Protein AF-A0A7J7K9X7-F1 (afdb_monomer)

Foldseek 3Di:
DVVVVVVCVVCVVVVNNCVCPVPVVVVVVVQVVCLVVFFFFAPVLLVVLLVVLVVLLVVLQVVLCVVDPDRFDLVDPQRVCCCQCVVVVFDADDDPDDDDPDHPHDLDLVRLVVRCVVDQNSVSSVLSVVSVCCCVQPSVLVVVQWDQDPVLRGIGGRWHWDQPDPVSDIFTVSPTPVPQDAKDQSCGPPPPVRRRDIRHPVVRTADGPPDHDDDDDDQVVVLCVVCVVVVPPPSNVVVVVDDNVVVVVVDDD

Sequence (253 aa):
MAMRLTLLSRLRESRLLDALTSLEMPHLACLSQMEVYGFGFDVAEFNRQTKLILDALNLIEKKCNSFTKRVFDLSSPKDIGEVLFVELHLPYERKKIVRRKGAPWSTCQAQLEKIKSLHPLPGLILLWRKLHSALKCLVQPLDKSKVWSEERSMYRIYSTCSIQTATGRITMHEPNLQTIRKDIALKVDGLSELSDSVVSLRNVFTASQGYTLLSADYSQLELRIISHLASDSVLIPLLNAGGDVFKDIASPG

pLDDT: mean 85.98, std 10.79, range [47.75, 96.75]

Structure (mmCIF, N/CA/C/O backbone):
data_AF-A0A7J7K9X7-F1
#
_entry.id   AF-A0A7J7K9X7-F1
#
loop_
_atom_site.group_PDB
_atom_site.id
_atom_site.type_symbol
_atom_site.label_atom_id
_atom_site.label_alt_id
_atom_site.label_comp_id
_atom_site.label_asym_id
_atom_site.label_entity_id
_atom_site.label_seq_id
_atom_site.pdbx_PDB_ins_code
_atom_site.Cartn_x
_atom_site.Cartn_y
_atom_site.Cartn_z
_atom_site.occupancy
_atom_site.B_iso_or_equiv
_atom_site.auth_seq_id
_atom_site.auth_comp_id
_atom_site.auth_asym_id
_atom_site.auth_atom_id
_atom_site.pdbx_PDB_model_num
ATOM 1 N N . MET A 1 1 ? 34.895 6.444 -19.112 1.00 62.75 1 MET A N 1
ATOM 2 C CA . MET A 1 1 ? 34.991 5.422 -20.184 1.00 62.75 1 MET A CA 1
ATOM 3 C C . MET A 1 1 ? 35.722 4.154 -19.721 1.00 62.75 1 MET A C 1
ATOM 5 O O . MET A 1 1 ? 35.157 3.081 -19.879 1.00 62.75 1 MET A O 1
ATOM 9 N N . ALA A 1 2 ? 36.887 4.257 -19.060 1.00 81.88 2 ALA A N 1
ATOM 10 C CA . ALA A 1 2 ? 37.641 3.104 -18.533 1.00 81.88 2 ALA A CA 1
ATOM 11 C C . ALA A 1 2 ? 36.855 2.223 -17.535 1.00 81.88 2 ALA A C 1
ATOM 13 O O . ALA A 1 2 ? 36.759 1.018 -17.730 1.00 81.88 2 ALA A O 1
ATOM 14 N N . MET A 1 3 ? 36.193 2.824 -16.538 1.00 87.25 3 MET A N 1
ATOM 15 C CA . MET A 1 3 ? 35.414 2.086 -15.525 1.00 87.25 3 MET A CA 1
ATOM 16 C C . MET A 1 3 ? 34.305 1.207 -16.128 1.00 87.25 3 MET A C 1
ATOM 18 O O . MET A 1 3 ? 34.092 0.082 -15.688 1.00 87.25 3 MET A O 1
ATOM 22 N N . ARG A 1 4 ? 33.622 1.689 -17.175 1.00 88.25 4 ARG A N 1
ATOM 23 C CA . ARG A 1 4 ? 32.573 0.925 -17.867 1.00 88.25 4 ARG A CA 1
ATOM 24 C C . ARG A 1 4 ? 33.142 -0.329 -18.527 1.00 88.25 4 ARG A C 1
ATOM 26 O O . ARG A 1 4 ? 32.539 -1.389 -18.425 1.00 88.25 4 ARG A O 1
ATOM 33 N N . LEU A 1 5 ? 34.294 -0.213 -19.187 1.00 88.50 5 LEU A N 1
ATOM 34 C CA . LEU A 1 5 ? 34.943 -1.347 -19.846 1.00 88.50 5 LEU A CA 1
ATOM 35 C C . LEU A 1 5 ? 35.387 -2.402 -18.823 1.00 88.50 5 LEU A C 1
ATOM 37 O O . LEU A 1 5 ? 35.153 -3.587 -19.045 1.00 88.50 5 LEU A O 1
ATOM 41 N N . THR A 1 6 ? 35.920 -1.975 -17.675 1.00 91.12 6 THR A N 1
ATOM 42 C CA . THR A 1 6 ? 36.278 -2.868 -16.559 1.00 91.12 6 THR A CA 1
ATOM 43 C C . THR A 1 6 ? 35.063 -3.575 -15.949 1.00 91.12 6 THR A C 1
ATOM 45 O O . THR A 1 6 ? 35.140 -4.743 -15.581 1.00 91.12 6 THR A O 1
ATOM 48 N N . LEU A 1 7 ? 33.917 -2.898 -15.834 1.00 91.44 7 LEU A N 1
ATOM 49 C CA . LEU A 1 7 ? 32.690 -3.535 -15.343 1.00 91.44 7 LEU A CA 1
ATOM 50 C C . LEU A 1 7 ? 32.138 -4.547 -16.352 1.00 91.44 7 LEU A C 1
ATOM 52 O O . LEU A 1 7 ? 31.746 -5.645 -15.966 1.00 91.44 7 LEU A O 1
ATOM 56 N N . LEU A 1 8 ? 32.162 -4.217 -17.645 1.00 90.69 8 LEU A N 1
ATOM 57 C CA . LEU A 1 8 ? 31.722 -5.131 -18.699 1.00 90.69 8 LEU A CA 1
ATOM 58 C C . LEU A 1 8 ? 32.595 -6.388 -18.781 1.00 90.69 8 LEU A C 1
ATOM 60 O O . LEU A 1 8 ? 32.060 -7.467 -19.024 1.00 90.69 8 LEU A O 1
ATOM 64 N N . SER A 1 9 ? 33.910 -6.283 -18.556 1.00 90.38 9 SER A N 1
ATOM 65 C CA . SER A 1 9 ? 34.781 -7.465 -18.520 1.00 90.38 9 SER A CA 1
ATOM 66 C C . SER A 1 9 ? 34.430 -8.384 -17.346 1.00 90.38 9 SER A C 1
ATOM 68 O O . SER A 1 9 ? 34.213 -9.573 -17.557 1.00 90.38 9 SER A O 1
ATOM 70 N N . ARG A 1 10 ? 34.235 -7.831 -16.141 1.00 93.12 10 ARG A N 1
ATOM 71 C CA . ARG A 1 10 ? 33.803 -8.603 -14.958 1.00 93.12 10 ARG A CA 1
ATOM 72 C C . ARG A 1 10 ? 32.434 -9.264 -15.142 1.00 93.12 10 ARG A C 1
ATOM 74 O O . ARG A 1 10 ? 32.210 -10.386 -14.692 1.00 93.12 10 ARG A O 1
ATOM 81 N N . LEU A 1 11 ? 31.507 -8.592 -15.824 1.00 92.06 11 LEU A N 1
ATOM 82 C CA . LEU A 1 11 ? 30.187 -9.149 -16.138 1.00 92.06 11 LEU A CA 1
ATOM 83 C C . LEU A 1 11 ? 30.257 -10.294 -17.155 1.00 92.06 11 LEU A C 1
ATOM 85 O O . LEU A 1 11 ? 29.484 -11.246 -17.059 1.00 92.06 11 LEU A O 1
ATOM 89 N N . ARG A 1 12 ? 31.198 -10.237 -18.106 1.00 92.00 12 ARG A N 1
ATOM 90 C CA . ARG A 1 12 ? 31.480 -11.364 -19.010 1.00 92.00 12 ARG A CA 1
ATOM 91 C C . ARG A 1 12 ? 32.063 -12.551 -18.255 1.00 92.00 12 ARG A C 1
ATOM 93 O O . ARG A 1 12 ? 31.582 -13.663 -18.437 1.00 92.00 12 ARG A O 1
ATOM 100 N N . GLU A 1 13 ? 33.041 -12.313 -17.383 1.00 93.31 13 GLU A N 1
ATOM 101 C CA . GLU A 1 13 ? 33.666 -13.355 -16.552 1.00 93.31 13 GLU A CA 1
ATOM 102 C C . GLU A 1 13 ? 32.638 -14.088 -15.674 1.00 93.31 13 GLU A C 1
ATOM 104 O O . GLU A 1 13 ? 32.701 -15.304 -15.522 1.00 93.31 13 GLU A O 1
ATOM 109 N N . SER A 1 14 ? 31.642 -13.365 -15.160 1.00 92.38 14 SER A N 1
ATOM 110 C CA . SER A 1 14 ? 30.555 -13.908 -14.330 1.00 92.38 14 SER A CA 1
ATOM 111 C C . SER A 1 14 ? 29.346 -14.440 -15.113 1.00 92.38 14 SER A C 1
ATOM 113 O O . SER A 1 14 ? 28.383 -14.884 -14.494 1.00 92.38 14 SER A O 1
ATOM 115 N N . ARG A 1 15 ? 29.373 -14.428 -16.456 1.00 92.62 15 ARG A N 1
ATOM 116 C CA . ARG A 1 15 ? 28.247 -14.821 -17.337 1.00 92.62 15 ARG A CA 1
ATOM 117 C C . ARG A 1 15 ? 26.947 -14.039 -17.090 1.00 92.62 15 ARG A C 1
ATOM 119 O O . ARG A 1 15 ? 25.861 -14.519 -17.394 1.00 92.62 15 ARG A O 1
ATOM 126 N N . LEU A 1 16 ? 27.056 -12.820 -16.566 1.00 92.88 16 LEU A N 1
ATOM 127 C CA . LEU A 1 16 ? 25.921 -11.934 -16.287 1.00 92.88 16 LEU A CA 1
ATOM 128 C C . LEU A 1 16 ? 25.690 -10.898 -17.389 1.00 92.88 16 LEU A C 1
ATOM 130 O O . LEU A 1 16 ? 24.714 -10.152 -17.332 1.00 92.88 16 LEU A O 1
ATOM 134 N N . LEU A 1 17 ? 26.576 -10.833 -18.389 1.00 92.62 17 LEU A N 1
ATOM 135 C CA . LEU A 1 17 ? 26.449 -9.855 -19.466 1.00 92.62 17 LEU A CA 1
ATOM 136 C C . LEU A 1 17 ? 25.122 -10.009 -20.220 1.00 92.62 17 LEU A C 1
ATOM 138 O O . LEU A 1 17 ? 24.479 -8.998 -20.483 1.00 92.62 17 LEU A O 1
ATOM 142 N N . ASP A 1 18 ? 24.706 -11.240 -20.514 1.00 92.94 18 ASP A N 1
ATOM 143 C CA . ASP A 1 18 ? 23.470 -11.498 -21.259 1.00 92.94 18 ASP A CA 1
ATOM 144 C C . ASP A 1 18 ? 22.232 -11.111 -20.447 1.00 92.94 18 ASP A C 1
ATOM 146 O O . ASP A 1 18 ? 21.325 -10.476 -20.976 1.00 92.94 18 ASP A O 1
ATOM 150 N N . ALA A 1 19 ? 22.207 -11.410 -19.144 1.00 90.62 19 ALA A N 1
ATOM 151 C CA . ALA A 1 19 ? 21.128 -10.977 -18.256 1.00 90.62 19 ALA A CA 1
ATOM 152 C C . ALA A 1 19 ? 21.052 -9.442 -18.171 1.00 90.62 19 ALA A C 1
ATOM 154 O O . ALA A 1 19 ? 19.970 -8.865 -18.260 1.00 90.62 19 ALA A O 1
ATOM 155 N N . LEU A 1 20 ? 22.199 -8.757 -18.085 1.00 90.94 20 LEU A N 1
ATOM 156 C CA . LEU A 1 20 ? 22.227 -7.295 -18.090 1.00 90.94 20 LEU A CA 1
ATOM 157 C C . LEU A 1 20 ? 21.652 -6.727 -19.397 1.00 90.94 20 LEU A C 1
ATOM 159 O O . LEU A 1 20 ? 20.819 -5.826 -19.366 1.00 90.94 20 LEU A O 1
ATOM 163 N N . THR A 1 21 ? 22.110 -7.210 -20.552 1.00 91.69 21 THR A N 1
ATOM 164 C CA . THR A 1 21 ? 21.760 -6.613 -21.849 1.00 91.69 21 THR A CA 1
ATOM 165 C C . THR A 1 21 ? 20.365 -6.990 -22.329 1.00 91.69 21 THR A C 1
ATOM 167 O O . THR A 1 21 ? 19.699 -6.142 -22.918 1.00 91.69 21 THR A O 1
ATOM 170 N N . SER A 1 22 ? 19.923 -8.226 -22.095 1.00 93.38 22 SER A N 1
ATOM 171 C CA . SER A 1 22 ? 18.636 -8.730 -22.591 1.00 93.38 22 SER A CA 1
ATOM 172 C C . SER A 1 22 ? 17.468 -8.493 -21.636 1.00 93.38 22 SER A C 1
ATOM 174 O O . SER A 1 22 ? 16.339 -8.376 -22.106 1.00 93.38 22 SER A O 1
ATOM 176 N N . LEU A 1 23 ? 17.722 -8.389 -20.325 1.00 90.88 23 LEU A N 1
ATOM 177 C CA . LEU A 1 23 ? 16.674 -8.242 -19.312 1.00 90.88 23 LEU A CA 1
ATOM 178 C C . LEU A 1 23 ? 16.736 -6.877 -18.616 1.00 90.88 23 LEU A C 1
ATOM 180 O O . LEU A 1 23 ? 15.798 -6.092 -18.732 1.00 90.88 23 LEU A O 1
ATOM 184 N N . GLU A 1 24 ? 17.842 -6.562 -17.936 1.00 91.12 24 GLU A N 1
ATOM 185 C CA . GLU A 1 24 ? 17.923 -5.373 -17.068 1.00 91.12 24 GLU A CA 1
ATOM 186 C C . GLU A 1 24 ? 17.917 -4.049 -17.848 1.00 91.12 24 GLU A C 1
ATOM 188 O O . GLU A 1 24 ? 17.232 -3.100 -17.469 1.00 91.12 24 GLU A O 1
ATOM 193 N N . MET A 1 25 ? 18.649 -3.961 -18.963 1.00 92.00 25 MET A N 1
ATOM 194 C CA . MET A 1 25 ? 18.731 -2.725 -19.752 1.00 92.00 25 MET A CA 1
ATOM 195 C C . MET A 1 25 ? 17.394 -2.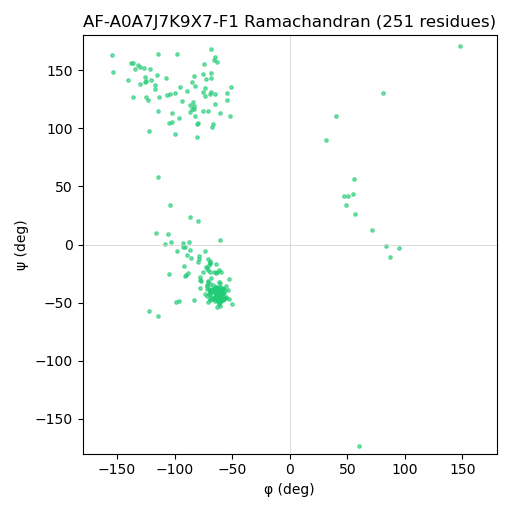345 -20.424 1.00 92.00 25 MET A C 1
ATOM 197 O O . MET A 1 25 ? 16.995 -1.183 -20.302 1.00 92.00 25 MET A O 1
ATOM 201 N N . PRO A 1 26 ? 16.661 -3.260 -21.096 1.00 93.31 26 PRO A N 1
ATOM 202 C CA . PRO A 1 26 ? 15.320 -2.960 -21.605 1.00 93.31 26 PRO A CA 1
ATOM 203 C C . PRO A 1 26 ? 14.330 -2.624 -20.487 1.00 93.31 26 PRO A C 1
ATOM 205 O O . PRO A 1 26 ? 13.510 -1.717 -20.632 1.00 93.31 26 PRO A O 1
ATOM 208 N N . HIS A 1 27 ? 14.436 -3.319 -19.353 1.00 91.44 27 HIS A N 1
ATOM 209 C CA . HIS A 1 27 ? 13.615 -3.058 -18.181 1.00 91.44 27 HIS A CA 1
ATOM 210 C C . HIS A 1 27 ? 13.823 -1.634 -17.638 1.00 91.44 27 HIS A C 1
ATOM 212 O O . HIS A 1 27 ? 12.842 -0.932 -17.398 1.00 91.44 27 HIS A O 1
ATOM 218 N N . LEU A 1 28 ? 15.069 -1.154 -17.548 1.00 92.00 28 LEU A N 1
ATOM 219 C CA . LEU A 1 28 ? 15.368 0.232 -17.166 1.00 92.00 28 LEU A CA 1
ATOM 220 C C . LEU A 1 28 ? 14.714 1.253 -18.103 1.00 92.00 28 LEU A C 1
ATOM 222 O O . LEU A 1 28 ? 14.151 2.234 -17.627 1.00 92.00 28 LEU A O 1
ATOM 226 N N . ALA A 1 29 ? 14.734 1.015 -19.418 1.00 93.25 29 ALA A N 1
ATOM 227 C CA . ALA A 1 29 ? 14.075 1.906 -20.375 1.00 93.25 29 ALA A CA 1
ATOM 228 C C . ALA A 1 29 ? 12.554 1.968 -20.148 1.00 93.25 29 ALA A C 1
ATOM 230 O O . ALA A 1 29 ? 11.962 3.045 -20.233 1.00 93.25 29 ALA A O 1
ATOM 231 N N . CYS A 1 30 ? 11.927 0.835 -19.817 1.00 93.69 30 CYS A N 1
ATOM 232 C CA . CYS A 1 30 ? 10.512 0.781 -19.452 1.00 93.69 30 CYS A CA 1
ATOM 233 C C . CYS A 1 30 ? 10.228 1.575 -18.166 1.00 93.69 30 CYS A C 1
ATOM 235 O O . CYS A 1 30 ? 9.320 2.407 -18.155 1.00 93.69 30 CYS A O 1
ATOM 237 N N . LEU A 1 31 ? 11.043 1.400 -17.119 1.00 93.50 31 LEU A N 1
ATOM 238 C CA . LEU A 1 31 ? 10.904 2.156 -15.870 1.00 93.50 31 LEU A CA 1
ATOM 239 C C . LEU A 1 31 ? 11.050 3.664 -16.094 1.00 93.50 31 LEU A C 1
ATOM 241 O O . LEU A 1 31 ? 10.214 4.427 -15.622 1.00 93.50 31 LEU A O 1
ATOM 245 N N . SER A 1 32 ? 12.040 4.102 -16.876 1.00 93.25 32 SER A N 1
ATOM 246 C CA . SER A 1 32 ? 12.209 5.524 -17.201 1.00 93.25 32 SER A CA 1
ATOM 247 C C . SER A 1 32 ? 11.002 6.100 -17.942 1.00 93.25 32 SER A C 1
ATOM 249 O O . SER A 1 32 ? 10.608 7.236 -17.690 1.00 93.25 32 SER A O 1
ATOM 251 N N . GLN A 1 33 ? 10.368 5.326 -18.829 1.00 94.19 33 GLN A N 1
ATOM 252 C CA . GLN A 1 33 ? 9.114 5.757 -19.449 1.00 94.19 33 GLN A CA 1
ATOM 253 C C . GLN A 1 33 ? 8.008 5.894 -18.399 1.00 94.19 33 GLN A C 1
ATOM 255 O O . GLN A 1 33 ? 7.329 6.916 -18.378 1.00 94.19 33 GLN A O 1
ATOM 260 N N . MET A 1 34 ? 7.846 4.919 -17.500 1.00 93.50 34 MET A N 1
ATOM 261 C CA . MET A 1 34 ? 6.849 4.994 -16.424 1.00 93.50 34 MET A CA 1
ATOM 262 C C . MET A 1 34 ? 7.034 6.240 -15.546 1.00 93.50 34 MET A C 1
ATOM 264 O O . MET A 1 34 ? 6.046 6.900 -15.223 1.00 93.50 34 MET A O 1
ATOM 268 N N . GLU A 1 35 ? 8.277 6.590 -15.208 1.00 93.69 35 GLU A N 1
ATOM 269 C CA . GLU A 1 35 ? 8.609 7.795 -14.437 1.00 93.69 35 GLU A CA 1
ATOM 270 C C . GLU A 1 35 ? 8.205 9.079 -15.165 1.00 93.69 35 GLU A C 1
ATOM 272 O O . GLU A 1 35 ? 7.632 9.969 -14.548 1.00 93.69 35 GLU A O 1
ATOM 277 N N . VAL A 1 36 ? 8.448 9.170 -16.477 1.00 92.69 36 VAL A N 1
ATOM 278 C CA . VAL A 1 36 ? 8.087 10.346 -17.290 1.00 92.69 36 VAL A CA 1
ATOM 279 C C . VAL A 1 36 ? 6.577 10.440 -17.515 1.00 92.69 36 VAL A C 1
ATOM 281 O O . VAL A 1 36 ? 6.013 11.534 -17.512 1.00 92.69 36 VAL A O 1
ATOM 284 N N . TYR A 1 37 ? 5.897 9.308 -17.713 1.00 92.50 37 TYR A N 1
ATOM 285 C CA . TYR A 1 37 ? 4.445 9.291 -17.877 1.00 92.50 37 TYR A CA 1
ATOM 286 C C . TYR A 1 37 ? 3.728 9.641 -16.572 1.00 92.50 37 TYR A C 1
ATOM 288 O O . TYR A 1 37 ? 2.705 10.328 -16.613 1.00 92.50 37 TYR A O 1
ATOM 296 N N . GLY A 1 38 ? 4.217 9.161 -15.427 1.00 93.12 38 GLY A N 1
ATOM 297 C CA . GLY A 1 38 ? 3.532 9.271 -14.140 1.00 93.12 38 GLY A CA 1
ATOM 298 C C . GLY A 1 38 ? 2.155 8.597 -14.133 1.00 93.12 38 GLY A C 1
ATOM 299 O O . GLY A 1 38 ? 1.732 7.963 -15.104 1.00 93.12 38 GLY A O 1
ATOM 300 N N . PHE A 1 39 ? 1.414 8.774 -13.044 1.00 94.12 39 PHE A N 1
ATOM 301 C CA . PHE A 1 39 ? 0.081 8.202 -12.853 1.00 94.12 39 PHE A CA 1
ATOM 302 C C . PHE A 1 39 ? -0.978 9.300 -12.726 1.00 94.12 39 PHE A C 1
ATOM 304 O O . PHE A 1 39 ? -0.749 10.290 -12.037 1.00 94.12 39 PHE A O 1
ATOM 311 N N . GLY A 1 40 ? -2.133 9.145 -13.377 1.00 95.44 40 GLY A N 1
ATOM 312 C CA . GLY A 1 40 ? -3.213 10.135 -13.307 1.00 95.44 40 GLY A CA 1
ATOM 313 C C . GLY A 1 40 ? -3.868 10.198 -11.925 1.00 95.44 40 GLY A C 1
ATOM 314 O O . GLY A 1 40 ? -4.019 9.176 -11.255 1.00 95.44 40 GLY A O 1
ATOM 315 N N . PHE A 1 41 ? -4.243 11.401 -11.493 1.00 96.12 41 PHE A N 1
ATOM 316 C CA . PHE A 1 41 ? -4.703 11.674 -10.134 1.00 96.12 41 PHE A CA 1
ATOM 317 C C . PHE A 1 41 ? -5.943 12.576 -10.119 1.00 96.12 41 PHE A C 1
ATOM 319 O O . PHE A 1 41 ? -5.938 13.664 -10.696 1.00 96.12 41 PHE A O 1
ATOM 326 N N . ASP A 1 42 ? -6.991 12.135 -9.429 1.00 96.19 42 ASP A N 1
ATOM 327 C CA . ASP A 1 42 ? -8.234 12.875 -9.218 1.00 96.19 42 ASP A CA 1
ATOM 328 C C . ASP A 1 42 ? -8.206 13.598 -7.863 1.00 96.19 42 ASP A C 1
ATOM 330 O O . ASP A 1 42 ? -8.302 12.995 -6.790 1.00 96.19 42 ASP A O 1
ATOM 334 N N . VAL A 1 43 ? -8.095 14.926 -7.921 1.00 95.44 43 VAL A N 1
ATOM 335 C CA . VAL A 1 43 ? -8.048 15.790 -6.735 1.00 95.44 43 VAL A CA 1
ATOM 336 C C . VAL A 1 43 ? -9.404 15.876 -6.030 1.00 95.44 43 VAL A C 1
ATOM 338 O O . VAL A 1 43 ? -9.446 16.003 -4.804 1.00 95.44 43 VAL A O 1
ATOM 341 N N . ALA A 1 44 ? -10.516 15.802 -6.763 1.00 95.38 44 ALA A N 1
ATOM 342 C CA . ALA A 1 44 ? -11.847 15.876 -6.171 1.00 95.38 44 ALA A CA 1
ATOM 343 C C . ALA A 1 44 ? -12.130 14.619 -5.340 1.00 95.38 44 ALA A C 1
ATOM 345 O O . ALA A 1 44 ? -12.511 14.724 -4.169 1.00 95.38 44 ALA A O 1
ATOM 346 N N . GLU A 1 45 ? -11.853 13.441 -5.904 1.00 94.62 45 GLU A N 1
ATOM 347 C CA . GLU A 1 45 ? -11.982 12.172 -5.185 1.00 94.62 45 GLU A CA 1
ATOM 348 C C . GLU A 1 45 ? -10.992 12.089 -4.016 1.00 94.62 45 GLU A C 1
ATOM 350 O O . GLU A 1 45 ? -11.366 11.691 -2.911 1.00 94.62 45 GLU A O 1
ATOM 355 N N . PHE A 1 46 ? -9.754 12.554 -4.203 1.00 95.75 46 PHE A N 1
ATOM 356 C CA . PHE A 1 46 ? -8.767 12.631 -3.127 1.00 95.75 46 PHE A CA 1
ATOM 357 C C . PHE A 1 46 ? -9.246 13.473 -1.936 1.00 95.75 46 PHE A C 1
ATOM 359 O O . PHE A 1 46 ? -9.149 13.035 -0.784 1.00 95.75 46 PHE A O 1
ATOM 366 N N . ASN A 1 47 ? -9.798 14.661 -2.191 1.00 95.56 47 ASN A N 1
ATOM 367 C CA . ASN A 1 47 ? -10.317 15.536 -1.140 1.00 95.56 47 ASN A CA 1
ATOM 368 C C . ASN A 1 47 ? -11.518 14.904 -0.426 1.00 95.56 47 ASN A C 1
ATOM 370 O O . ASN A 1 47 ? -11.617 14.980 0.802 1.00 95.56 47 ASN A O 1
ATOM 374 N N . ARG A 1 48 ? -12.402 14.228 -1.172 1.00 94.50 48 ARG A N 1
ATOM 375 C CA . ARG A 1 48 ? -13.552 13.509 -0.611 1.00 94.50 48 ARG A CA 1
ATOM 376 C C . ARG A 1 48 ? -13.109 12.386 0.329 1.00 94.50 48 ARG A C 1
ATOM 378 O O . ARG A 1 48 ? -13.597 12.308 1.456 1.00 94.50 48 ARG A O 1
ATOM 385 N N . GLN A 1 49 ? -12.160 11.557 -0.105 1.00 93.25 49 GLN A N 1
ATOM 386 C CA . GLN A 1 49 ? -11.603 10.461 0.696 1.00 93.25 49 GLN A CA 1
ATOM 387 C C . GLN A 1 49 ? -10.854 10.983 1.927 1.00 93.25 49 GLN A C 1
ATOM 389 O O . GLN A 1 49 ? -11.013 10.454 3.027 1.00 93.25 49 GLN A O 1
ATOM 394 N N . THR A 1 50 ? -10.079 12.058 1.769 1.00 93.94 50 THR A N 1
ATOM 395 C CA . THR A 1 50 ? -9.349 12.699 2.871 1.00 93.94 50 THR A CA 1
ATOM 396 C C . THR A 1 50 ? -10.301 13.233 3.934 1.00 93.94 50 THR A C 1
ATOM 398 O O . THR A 1 50 ? -10.101 12.973 5.121 1.00 93.94 50 THR A O 1
ATOM 401 N N . LYS A 1 51 ? -11.373 13.919 3.522 1.00 93.56 51 LYS A N 1
ATOM 402 C CA . LYS A 1 51 ? -12.407 14.400 4.440 1.00 93.56 51 LYS A CA 1
ATOM 403 C C . LYS A 1 51 ? -13.063 13.245 5.195 1.00 93.56 51 LYS A C 1
ATOM 405 O O . LYS A 1 51 ? -13.161 13.300 6.415 1.00 93.56 51 LYS A O 1
ATOM 410 N N . LEU A 1 52 ? -13.423 12.172 4.494 1.00 91.56 52 LEU A N 1
ATOM 411 C CA . LEU A 1 52 ? -14.038 10.994 5.105 1.00 91.56 52 LEU A CA 1
ATOM 412 C C . LEU A 1 52 ? -13.119 10.332 6.151 1.00 91.56 52 LEU A C 1
ATOM 414 O O . LEU A 1 52 ? -13.588 9.927 7.213 1.00 91.56 52 LEU A O 1
ATOM 418 N N . ILE A 1 53 ? -11.806 10.273 5.895 1.00 92.38 53 ILE A N 1
ATOM 419 C CA . ILE A 1 53 ? -10.815 9.804 6.876 1.00 92.38 53 ILE A CA 1
ATOM 420 C C . ILE A 1 53 ? -10.785 10.717 8.110 1.00 92.38 53 ILE A C 1
ATOM 422 O O . ILE A 1 53 ? -10.795 10.213 9.232 1.00 92.38 53 ILE A O 1
ATOM 426 N N . LEU A 1 54 ? -10.736 12.040 7.923 1.00 93.81 54 LEU A N 1
ATOM 427 C CA . LEU A 1 54 ? -10.679 13.010 9.024 1.00 93.81 54 LEU A CA 1
ATOM 428 C C . LEU A 1 54 ? -11.949 12.976 9.884 1.00 93.81 54 LEU A C 1
ATOM 430 O O . LEU A 1 54 ? -11.859 12.932 11.110 1.00 93.81 54 LEU A O 1
ATOM 434 N N . ASP A 1 55 ? -13.121 12.930 9.252 1.00 91.31 55 ASP A N 1
ATOM 435 C CA . ASP A 1 55 ? -14.411 12.843 9.937 1.00 91.31 55 ASP A CA 1
ATOM 436 C C . ASP A 1 55 ? -14.515 11.537 10.746 1.00 91.31 55 ASP A C 1
ATOM 438 O O . ASP A 1 55 ? -14.914 11.551 11.914 1.00 91.31 55 ASP A O 1
ATOM 442 N N . ALA A 1 56 ? -14.066 10.415 10.171 1.00 90.56 56 ALA A N 1
ATOM 443 C CA . ALA A 1 56 ? -14.023 9.129 10.861 1.00 90.56 56 ALA A CA 1
ATOM 444 C C . ALA A 1 56 ? -13.057 9.136 12.058 1.00 90.56 56 ALA A C 1
ATOM 446 O O . ALA A 1 56 ? -13.409 8.628 13.123 1.00 90.56 56 ALA A O 1
ATOM 447 N N . LEU A 1 57 ? -11.862 9.725 11.918 1.00 92.25 57 LEU A N 1
ATOM 448 C CA . LEU A 1 57 ? -10.898 9.858 13.018 1.00 92.25 57 LEU A CA 1
ATOM 449 C C . LEU A 1 57 ? -11.492 10.658 14.183 1.00 92.25 57 LEU A C 1
ATOM 451 O O . LEU A 1 57 ? -11.474 10.177 15.317 1.00 92.25 57 LEU A O 1
ATOM 455 N N . ASN A 1 58 ? -12.100 11.811 13.890 1.00 91.50 58 ASN A N 1
ATOM 456 C CA . ASN A 1 58 ? -12.749 12.661 14.888 1.00 91.50 58 ASN A CA 1
ATOM 457 C C . ASN A 1 58 ? -13.888 11.930 15.616 1.00 91.50 58 ASN A C 1
ATOM 459 O O . ASN A 1 58 ? -14.050 12.062 16.832 1.00 91.50 58 ASN A O 1
ATOM 463 N N . LEU A 1 59 ? -14.699 11.154 14.890 1.00 90.25 59 LEU A N 1
ATOM 464 C CA . LEU A 1 59 ? -15.793 10.401 15.498 1.00 90.25 59 LEU A CA 1
ATOM 465 C C . LEU A 1 59 ? -15.281 9.252 16.373 1.00 90.25 59 LEU A C 1
ATOM 467 O O . LEU A 1 59 ? -15.821 9.026 17.457 1.00 90.25 59 LEU A O 1
ATOM 471 N N . ILE A 1 60 ? -14.237 8.542 15.931 1.00 89.62 60 ILE A N 1
ATOM 472 C CA . ILE A 1 60 ? -13.605 7.487 16.730 1.00 89.62 60 ILE A CA 1
ATOM 473 C C . ILE A 1 60 ? -13.018 8.077 18.013 1.00 89.62 60 ILE A C 1
ATOM 475 O O . ILE A 1 60 ? -13.240 7.516 19.079 1.00 89.62 60 ILE A O 1
ATOM 479 N N . GLU A 1 61 ? -12.337 9.220 17.941 1.00 90.31 61 GLU A N 1
ATOM 480 C CA . GLU A 1 61 ? -11.790 9.908 19.116 1.00 90.31 61 GLU A CA 1
ATOM 481 C C . GLU A 1 61 ? -12.880 10.282 20.123 1.00 90.31 61 GLU A C 1
ATOM 483 O O . GLU A 1 61 ? -12.769 9.951 21.305 1.00 90.31 61 GLU A O 1
ATOM 488 N N . LYS A 1 62 ? -13.985 10.878 19.657 1.00 88.75 62 LYS A N 1
ATOM 489 C CA . LYS A 1 62 ? -15.143 11.188 20.510 1.00 88.75 62 LYS A CA 1
ATOM 490 C C . LYS A 1 62 ? -15.721 9.936 21.172 1.00 88.75 62 LYS A C 1
ATOM 492 O O . LYS A 1 62 ? -16.021 9.961 22.364 1.00 88.75 62 LYS A O 1
ATOM 497 N N . LYS A 1 63 ? -15.848 8.833 20.428 1.00 87.81 63 LYS A N 1
ATOM 498 C CA . LYS A 1 63 ? -16.363 7.563 20.965 1.00 87.81 63 LYS A CA 1
ATOM 499 C C . LYS A 1 63 ? -15.403 6.935 21.965 1.00 87.81 63 LYS A C 1
ATOM 501 O O . LYS A 1 63 ? -15.846 6.553 23.042 1.00 87.81 63 LYS A O 1
ATOM 506 N N . CYS A 1 64 ? -14.106 6.891 21.672 1.00 88.06 64 CYS A N 1
ATOM 507 C CA . CYS A 1 64 ? -13.087 6.410 22.605 1.00 88.06 64 CYS A CA 1
ATOM 508 C C . CYS A 1 64 ? -13.140 7.178 23.930 1.00 88.06 64 CYS A C 1
ATOM 510 O O . CYS A 1 64 ? -13.195 6.549 24.982 1.00 88.06 64 CYS A O 1
ATOM 512 N N . ASN A 1 65 ? -13.232 8.510 23.868 1.00 86.19 65 ASN A N 1
ATOM 513 C CA . ASN A 1 65 ? -13.335 9.362 25.053 1.00 86.19 65 ASN A CA 1
ATOM 514 C C . ASN A 1 65 ? -14.639 9.154 25.843 1.00 86.19 65 ASN A C 1
ATOM 516 O O . ASN A 1 65 ? -14.665 9.426 27.035 1.00 86.19 65 ASN A O 1
ATOM 520 N N . SER A 1 66 ? -15.717 8.661 25.218 1.00 87.00 66 SER A N 1
ATOM 521 C CA . SER A 1 66 ? -16.972 8.354 25.928 1.00 87.00 66 SER A CA 1
ATOM 522 C C . SER A 1 66 ? -16.908 7.068 26.761 1.00 87.00 66 SER A C 1
ATOM 524 O O . SER A 1 66 ? -17.662 6.921 27.720 1.00 87.00 66 SER A O 1
ATOM 526 N N . PHE A 1 67 ? -16.002 6.145 26.422 1.00 82.88 67 PHE A N 1
ATOM 527 C CA . PHE A 1 67 ? -15.814 4.890 27.158 1.00 82.88 67 PHE A CA 1
ATOM 528 C C . PHE A 1 67 ? -14.859 5.024 28.349 1.00 82.88 67 PHE A C 1
ATOM 530 O O . PHE A 1 67 ? -14.759 4.103 29.158 1.00 82.88 67 PHE A O 1
ATOM 537 N N . THR A 1 68 ? -14.138 6.140 28.459 1.00 81.94 68 THR A N 1
ATOM 538 C CA . THR A 1 68 ? -13.084 6.341 29.456 1.00 81.94 68 THR A CA 1
ATOM 539 C C . THR A 1 68 ? -13.380 7.549 30.332 1.00 81.94 68 THR A C 1
ATOM 541 O O . THR A 1 68 ? -14.006 8.516 29.913 1.00 81.94 68 THR A O 1
ATOM 544 N N . LYS A 1 69 ? -12.905 7.525 31.581 1.00 76.25 69 LYS A N 1
ATOM 545 C CA . LYS A 1 69 ? -13.067 8.661 32.510 1.00 76.25 69 LYS A CA 1
ATOM 546 C C . LYS A 1 69 ? -12.067 9.792 32.249 1.00 76.25 69 LYS A C 1
ATOM 548 O O . LYS A 1 69 ? -12.188 10.865 32.832 1.00 76.25 69 LYS A O 1
ATOM 553 N N . ARG A 1 70 ? -11.071 9.539 31.395 1.00 80.38 70 ARG A N 1
ATOM 554 C CA . ARG A 1 70 ? -10.016 10.477 31.003 1.00 80.38 70 ARG A CA 1
ATOM 555 C C . ARG A 1 70 ? -9.936 10.603 29.486 1.00 80.38 70 ARG A C 1
ATOM 557 O O . ARG A 1 70 ? -10.205 9.638 28.771 1.00 80.38 70 ARG A O 1
ATOM 564 N N . VAL A 1 71 ? -9.492 11.767 29.020 1.00 82.06 71 VAL A N 1
ATOM 565 C CA . VAL A 1 71 ? -9.017 11.946 27.643 1.00 82.06 71 VAL A CA 1
ATOM 566 C C . VAL A 1 71 ? -7.628 11.321 27.552 1.00 82.06 71 VAL A C 1
ATOM 568 O O . VAL A 1 71 ? -6.787 11.574 28.415 1.00 82.06 71 VAL A O 1
ATOM 571 N N . PHE A 1 72 ? -7.392 10.487 26.543 1.00 84.50 72 PHE A N 1
ATOM 572 C CA . PHE A 1 72 ? -6.106 9.822 26.341 1.00 84.50 72 PHE A CA 1
ATOM 573 C C . PHE A 1 72 ? -5.673 9.908 24.880 1.00 84.50 72 PHE A C 1
ATOM 575 O O . PHE A 1 72 ? -6.507 9.980 23.977 1.00 84.50 72 PHE A O 1
ATOM 582 N N . ASP A 1 73 ? -4.363 9.900 24.644 1.00 86.12 73 ASP A N 1
ATOM 583 C CA . ASP A 1 73 ? -3.826 10.005 23.292 1.00 86.12 73 ASP A CA 1
ATOM 584 C C . ASP A 1 73 ? -3.815 8.636 22.587 1.00 86.12 73 ASP A C 1
ATOM 586 O O . ASP A 1 73 ? -3.102 7.709 22.982 1.00 86.12 73 ASP A O 1
ATOM 590 N N . LEU A 1 74 ? -4.579 8.513 21.495 1.00 86.25 74 LEU A N 1
ATOM 591 C CA . LEU A 1 74 ? -4.613 7.316 20.644 1.00 86.25 74 LEU A CA 1
ATOM 592 C C . LEU A 1 74 ? -3.310 7.105 19.851 1.00 86.25 74 LEU A C 1
ATOM 594 O O . LEU A 1 74 ? -3.056 6.007 19.343 1.00 86.25 74 LEU A O 1
ATOM 598 N N . SER A 1 75 ? -2.459 8.126 19.756 1.00 86.12 75 SER A N 1
ATOM 599 C CA . SER A 1 75 ? -1.137 8.022 19.144 1.00 86.12 75 SER A CA 1
ATOM 600 C C . SER A 1 75 ? -0.118 7.357 20.080 1.00 86.12 75 SER A C 1
ATOM 602 O O . SER A 1 75 ? 0.787 6.664 19.602 1.00 86.12 75 SER A O 1
ATOM 604 N N . SER A 1 76 ? -0.305 7.483 21.402 1.00 87.31 76 SER A N 1
ATOM 605 C CA . SER A 1 76 ? 0.587 6.959 22.440 1.00 87.31 76 SER A CA 1
ATOM 606 C C . SER A 1 76 ? 0.252 5.500 22.790 1.00 87.31 76 SER A C 1
ATOM 608 O O . SER A 1 76 ? -0.785 5.204 23.391 1.00 87.31 76 SER A O 1
ATOM 610 N N . PRO A 1 77 ? 1.144 4.529 22.502 1.00 84.75 77 PRO A N 1
ATOM 611 C CA . PRO A 1 77 ? 0.922 3.136 22.888 1.00 84.75 77 PRO A CA 1
ATOM 612 C C . PRO A 1 77 ? 0.871 2.926 24.405 1.00 84.75 77 PRO A C 1
ATOM 614 O O . PRO A 1 77 ? 0.288 1.938 24.854 1.00 84.75 77 PRO A O 1
ATOM 617 N N . LYS A 1 78 ? 1.502 3.821 25.178 1.00 84.62 78 LYS A N 1
ATOM 618 C CA . LYS A 1 78 ? 1.533 3.773 26.642 1.00 84.62 78 LYS A CA 1
ATOM 619 C C . LYS A 1 78 ? 0.159 4.118 27.213 1.00 84.62 78 LYS A C 1
ATOM 621 O O . LYS A 1 78 ? -0.369 3.337 27.999 1.00 84.62 78 LYS A O 1
ATOM 626 N N . ASP A 1 79 ? -0.431 5.212 26.743 1.00 86.50 79 ASP A N 1
ATOM 627 C CA . ASP A 1 79 ? -1.735 5.707 27.188 1.00 86.50 79 ASP A CA 1
ATOM 628 C C . ASP A 1 79 ? -2.840 4.702 26.861 1.00 86.50 79 ASP A C 1
ATOM 630 O O . ASP A 1 79 ? -3.664 4.383 27.719 1.00 86.50 79 ASP A O 1
ATOM 634 N N . ILE A 1 80 ? -2.797 4.129 25.651 1.00 87.81 80 ILE A N 1
ATOM 635 C CA . ILE A 1 80 ? -3.690 3.036 25.248 1.00 87.81 80 ILE A CA 1
ATOM 636 C C . ILE A 1 80 ? -3.537 1.830 26.185 1.00 87.81 80 ILE A C 1
ATOM 638 O O . ILE A 1 80 ? -4.529 1.219 26.573 1.00 87.81 80 ILE A O 1
ATOM 642 N N . GLY A 1 81 ? -2.300 1.461 26.532 1.00 84.94 81 GLY A N 1
ATOM 643 C CA . GLY A 1 81 ? -2.032 0.327 27.418 1.00 84.94 81 GLY A CA 1
ATOM 644 C C . GLY A 1 81 ? -2.598 0.534 28.823 1.00 84.94 81 GLY A C 1
ATOM 645 O O . GLY A 1 81 ? -3.212 -0.376 29.374 1.00 84.94 81 GLY A O 1
ATOM 646 N N . GLU A 1 82 ? -2.442 1.733 29.377 1.00 86.12 82 GLU A N 1
ATOM 647 C CA . GLU A 1 82 ? -3.019 2.094 30.673 1.00 86.12 82 GLU A CA 1
ATOM 648 C C . GLU A 1 82 ? -4.552 2.018 30.652 1.00 86.12 82 GLU A C 1
ATOM 650 O O . GLU A 1 82 ? -5.141 1.359 31.506 1.00 86.12 82 GLU A O 1
ATOM 655 N N . VAL A 1 83 ? -5.208 2.598 29.643 1.00 87.69 83 VAL A N 1
ATOM 656 C CA . VAL A 1 83 ? -6.676 2.553 29.533 1.00 87.69 83 VAL A CA 1
ATOM 657 C C . VAL A 1 83 ? -7.187 1.116 29.412 1.00 87.69 83 VAL A C 1
ATOM 659 O O . VAL A 1 83 ? -8.102 0.712 30.125 1.00 87.69 83 VAL A O 1
ATOM 662 N N . LEU A 1 84 ? -6.594 0.313 28.525 1.00 86.62 84 LEU A N 1
ATOM 663 C CA . LEU A 1 84 ? -7.089 -1.038 28.258 1.00 86.62 84 LEU A CA 1
ATOM 664 C C . LEU A 1 84 ? -6.860 -1.998 29.431 1.00 86.62 84 LEU A C 1
ATOM 666 O O . LEU A 1 84 ? -7.737 -2.803 29.739 1.00 86.62 84 LEU A O 1
ATOM 670 N N . PHE A 1 85 ? -5.685 -1.951 30.061 1.00 86.62 85 PHE A N 1
ATOM 671 C CA . PHE A 1 85 ? -5.273 -2.984 31.017 1.00 86.62 85 PHE A CA 1
ATOM 672 C C . PHE A 1 85 ? -5.355 -2.542 32.479 1.00 86.62 85 PHE A C 1
ATOM 674 O O . PHE A 1 85 ? -5.498 -3.398 33.351 1.00 86.62 85 PHE A O 1
ATOM 681 N N . VAL A 1 86 ? -5.265 -1.238 32.763 1.00 84.31 86 VAL A N 1
ATOM 682 C CA . VAL A 1 86 ? -5.363 -0.707 34.132 1.00 84.31 86 VAL A CA 1
ATOM 683 C C . VAL A 1 86 ? -6.779 -0.239 34.430 1.00 84.31 86 VAL A C 1
ATOM 685 O O . VAL A 1 86 ? -7.310 -0.625 35.460 1.00 84.31 86 VAL A O 1
ATOM 688 N N . GLU A 1 87 ? -7.404 0.548 33.550 1.00 84.50 87 GLU A N 1
ATOM 689 C CA . GLU A 1 87 ? -8.749 1.088 33.815 1.00 84.50 87 GLU A CA 1
ATOM 690 C C . GLU A 1 87 ? -9.863 0.098 33.466 1.00 84.50 87 GLU A C 1
ATOM 692 O O . GLU A 1 87 ? -10.765 -0.129 34.269 1.00 84.50 87 GLU A O 1
ATOM 697 N N . LEU A 1 88 ? -9.803 -0.508 32.276 1.00 84.50 88 LEU A N 1
ATOM 698 C CA . LEU A 1 88 ? -10.821 -1.456 31.808 1.00 84.50 88 LEU A CA 1
ATOM 699 C C . LEU A 1 88 ? -10.565 -2.900 32.263 1.00 84.50 88 LEU A C 1
ATOM 701 O O . LEU A 1 88 ? -11.386 -3.774 31.996 1.00 84.50 88 LEU A O 1
ATOM 705 N N . HIS A 1 89 ? -9.430 -3.156 32.924 1.00 83.69 89 HIS A N 1
ATOM 706 C CA . HIS A 1 89 ? -9.028 -4.475 33.427 1.00 83.69 89 HIS A CA 1
ATOM 707 C C . HIS A 1 89 ? -9.149 -5.614 32.393 1.00 83.69 89 HIS A C 1
ATOM 709 O O . HIS A 1 89 ? -9.445 -6.758 32.743 1.00 83.69 89 HIS A O 1
ATOM 715 N N . LEU A 1 90 ? -8.904 -5.325 31.109 1.00 83.88 90 LEU A N 1
ATOM 716 C CA . LEU A 1 90 ? -8.981 -6.339 30.059 1.00 83.88 90 LEU A CA 1
ATOM 717 C C . LEU A 1 90 ? -7.846 -7.367 30.196 1.00 83.88 90 LEU A C 1
ATOM 719 O O . LEU A 1 90 ? -6.732 -7.021 30.607 1.00 83.88 90 LEU A O 1
ATOM 723 N N . PRO A 1 91 ? -8.084 -8.635 29.815 1.00 79.44 91 PRO A N 1
ATOM 724 C CA . PRO A 1 91 ? -7.077 -9.676 29.934 1.00 79.44 91 PRO A CA 1
ATOM 725 C C . PRO A 1 91 ? -5.877 -9.382 29.028 1.00 79.44 91 PRO A C 1
ATOM 727 O O . PRO A 1 91 ? -6.005 -9.132 27.827 1.00 79.44 91 PRO A O 1
ATOM 730 N N . TYR A 1 92 ? -4.682 -9.442 29.613 1.00 77.38 92 TYR A N 1
ATOM 731 C CA . TYR A 1 92 ? -3.422 -9.246 28.907 1.00 77.38 92 TYR A CA 1
ATOM 732 C C . TYR A 1 92 ? -2.597 -10.530 28.909 1.00 77.38 92 TYR A C 1
ATOM 734 O O . TYR A 1 92 ? -2.094 -10.971 29.944 1.00 77.38 92 TYR A O 1
ATOM 742 N N . GLU A 1 93 ? -2.394 -11.103 27.726 1.00 67.38 93 GLU A N 1
ATOM 743 C CA . GLU A 1 93 ? -1.475 -12.224 27.558 1.00 67.38 93 GLU A CA 1
ATOM 744 C C . GLU A 1 93 ? -0.036 -11.701 27.489 1.00 67.38 93 GLU A C 1
ATOM 746 O O . GLU A 1 93 ? 0.428 -11.172 26.474 1.00 67.38 93 GLU A O 1
ATOM 751 N N . ARG A 1 94 ? 0.717 -11.870 28.579 1.00 61.28 94 ARG A N 1
ATOM 752 C CA . ARG A 1 94 ? 2.157 -11.595 28.581 1.00 61.28 94 ARG A CA 1
ATOM 753 C C . ARG A 1 94 ? 2.887 -12.606 27.696 1.00 61.28 94 ARG A C 1
ATOM 755 O O . ARG A 1 94 ? 3.226 -13.699 28.144 1.00 61.28 94 ARG A O 1
ATOM 762 N N . LYS A 1 95 ? 3.244 -12.219 26.469 1.00 54.75 95 LYS A N 1
AT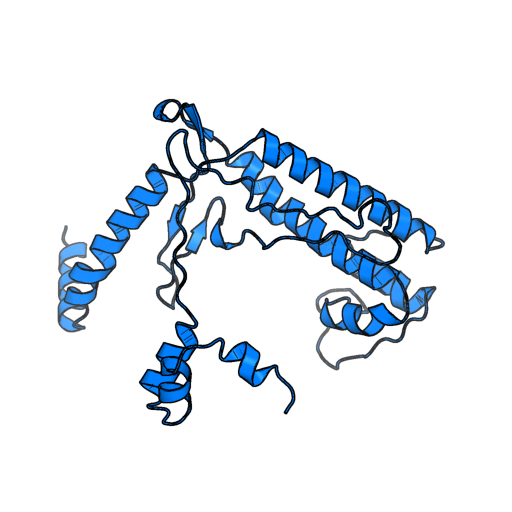OM 763 C CA . LYS A 1 95 ? 4.330 -12.901 25.746 1.00 54.75 95 LYS A CA 1
ATOM 764 C C . LYS A 1 95 ? 5.679 -12.507 26.357 1.00 54.75 95 LYS A C 1
ATOM 766 O O . LYS A 1 95 ? 5.941 -11.329 26.580 1.00 54.75 95 LYS A O 1
ATOM 771 N N . LYS A 1 96 ? 6.553 -13.497 26.583 1.00 49.66 96 LYS A N 1
ATOM 772 C CA . LYS A 1 96 ? 7.912 -13.377 27.165 1.00 49.66 96 LYS A CA 1
ATOM 773 C C . LYS A 1 96 ? 8.899 -12.486 26.375 1.00 49.66 96 LYS A C 1
ATOM 775 O O . LYS A 1 96 ? 10.062 -12.402 26.752 1.00 49.66 96 LYS A O 1
ATOM 780 N N . ILE A 1 97 ? 8.489 -11.820 25.293 1.00 50.75 97 ILE A N 1
ATOM 781 C CA . ILE A 1 97 ? 9.410 -11.135 24.375 1.00 50.75 97 ILE A CA 1
ATOM 782 C C . ILE A 1 97 ? 9.416 -9.620 24.618 1.00 50.75 97 ILE A C 1
ATOM 784 O O . ILE A 1 97 ? 8.493 -8.901 24.251 1.00 50.75 97 ILE A O 1
ATOM 788 N N . VAL A 1 98 ? 10.514 -9.202 25.252 1.00 48.75 98 VAL A N 1
ATOM 789 C CA . VAL A 1 98 ? 11.305 -7.968 25.100 1.00 48.75 98 VAL A CA 1
ATOM 790 C C . VAL A 1 98 ? 10.551 -6.648 24.892 1.00 48.75 98 VAL A C 1
ATOM 792 O O . VAL A 1 98 ? 10.036 -6.315 23.825 1.00 48.75 98 VAL A O 1
ATOM 795 N N . ARG A 1 99 ? 10.648 -5.828 25.941 1.00 51.81 99 ARG A N 1
ATOM 796 C CA . ARG A 1 99 ? 10.307 -4.405 26.016 1.00 51.81 99 ARG A CA 1
ATOM 797 C C . ARG A 1 99 ? 10.983 -3.611 24.890 1.00 51.81 99 ARG A C 1
ATOM 799 O O . ARG A 1 99 ? 12.188 -3.375 24.933 1.00 51.81 99 ARG A O 1
ATOM 806 N N . ARG A 1 100 ? 10.208 -3.107 23.927 1.00 50.47 100 ARG A N 1
ATOM 807 C CA . ARG A 1 100 ? 10.637 -1.958 23.115 1.00 50.47 100 ARG A CA 1
ATOM 808 C C . ARG A 1 100 ? 10.345 -0.686 23.912 1.00 50.47 100 ARG A C 1
ATOM 810 O O . ARG A 1 100 ? 9.187 -0.372 24.144 1.00 50.47 100 ARG A O 1
ATOM 817 N N . LYS A 1 101 ? 11.414 -0.016 24.359 1.00 49.12 101 LYS A N 1
ATOM 818 C CA . LYS A 1 101 ? 11.479 1.382 24.832 1.00 49.12 101 LYS A CA 1
ATOM 819 C C . LYS A 1 101 ? 10.198 1.916 25.515 1.00 49.12 101 LYS A C 1
ATOM 821 O O . LYS A 1 101 ? 9.356 2.530 24.876 1.00 49.12 101 LYS A O 1
ATOM 826 N N . GLY A 1 102 ? 10.100 1.744 26.835 1.00 52.59 102 GLY A N 1
ATOM 827 C CA . GLY A 1 102 ? 9.321 2.642 27.705 1.00 52.59 102 GLY A CA 1
ATOM 828 C C . GLY A 1 102 ? 7.825 2.367 27.922 1.00 52.59 102 GLY A C 1
ATOM 829 O O . GLY A 1 102 ? 7.266 2.962 28.839 1.00 52.59 102 GLY A O 1
ATOM 830 N N . ALA A 1 103 ? 7.171 1.468 27.174 1.00 57.56 103 ALA A N 1
ATOM 831 C CA . ALA A 1 103 ? 5.765 1.104 27.420 1.00 57.56 103 ALA A CA 1
ATOM 832 C C . ALA A 1 103 ? 5.644 -0.223 28.212 1.00 57.56 103 ALA A C 1
ATOM 834 O O . ALA A 1 103 ? 6.270 -1.213 27.815 1.00 57.56 103 ALA A O 1
ATOM 835 N N . PRO A 1 104 ? 4.851 -0.300 29.304 1.00 65.25 104 PRO A N 1
ATOM 836 C CA . PRO A 1 104 ? 4.724 -1.526 30.107 1.00 65.25 104 PRO A CA 1
ATOM 837 C C . PRO A 1 104 ? 3.954 -2.657 29.402 1.00 65.25 104 PRO A C 1
ATOM 839 O O . PRO A 1 104 ? 4.141 -3.827 29.744 1.00 65.25 104 PRO A O 1
ATOM 842 N N . TRP A 1 105 ? 3.119 -2.318 28.411 1.00 71.56 105 TRP A N 1
ATOM 843 C CA . TRP A 1 105 ? 2.237 -3.241 27.692 1.00 71.56 105 TRP A CA 1
ATOM 844 C C . TRP A 1 105 ? 2.444 -3.170 26.177 1.00 71.56 105 TRP A C 1
ATOM 846 O O . TRP A 1 105 ? 2.661 -2.099 25.611 1.00 71.56 105 TRP A O 1
ATOM 856 N N . SER A 1 106 ? 2.332 -4.317 25.505 1.00 75.50 106 SER A N 1
ATOM 857 C CA . SER A 1 106 ? 2.290 -4.393 24.045 1.00 75.50 106 SER A CA 1
ATOM 858 C C . SER A 1 106 ? 0.856 -4.211 23.564 1.00 75.50 106 SER A C 1
ATOM 860 O O . SER A 1 106 ? -0.020 -5.007 23.889 1.00 75.50 106 SER A O 1
ATOM 862 N N . THR A 1 107 ? 0.615 -3.188 22.751 1.00 81.44 107 THR A N 1
ATOM 863 C CA . THR A 1 107 ? -0.691 -2.934 22.126 1.00 81.44 107 THR A CA 1
ATOM 864 C C . THR A 1 107 ? -0.677 -3.335 20.650 1.00 81.44 107 THR A C 1
ATOM 866 O O . THR A 1 107 ? -1.279 -2.663 19.826 1.00 81.44 107 THR A O 1
ATOM 869 N N . CYS A 1 108 ? 0.052 -4.385 20.256 1.00 84.44 108 CYS A N 1
ATOM 870 C CA . CYS A 1 108 ? 0.131 -4.796 18.848 1.00 84.44 108 CYS A CA 1
ATOM 871 C C . CYS A 1 108 ? -1.228 -5.274 18.294 1.00 84.44 108 CYS A C 1
ATOM 873 O O . CYS A 1 108 ? -2.123 -5.638 19.055 1.00 84.44 108 CYS A O 1
ATOM 875 N N . GLN A 1 109 ? -1.371 -5.301 16.962 1.00 85.94 109 GLN A N 1
ATOM 876 C CA . GLN A 1 109 ? -2.620 -5.706 16.302 1.00 85.94 109 GLN A CA 1
ATOM 877 C C . GLN A 1 109 ? -3.118 -7.076 16.785 1.00 85.94 109 GLN A C 1
ATOM 879 O O . GLN A 1 109 ? -4.270 -7.187 17.188 1.00 85.94 109 GLN A O 1
ATOM 884 N N . ALA A 1 110 ? -2.230 -8.072 16.851 1.00 85.31 110 ALA A N 1
ATOM 885 C CA . ALA A 1 110 ? -2.572 -9.416 17.316 1.00 85.31 110 ALA A CA 1
ATOM 886 C C . ALA A 1 110 ? -3.098 -9.442 18.764 1.00 85.31 110 ALA A C 1
ATOM 888 O O . ALA A 1 110 ? -3.955 -10.256 19.088 1.00 85.31 110 ALA A O 1
ATOM 889 N N . GLN A 1 111 ? -2.605 -8.558 19.642 1.00 84.06 111 GLN A N 1
ATOM 890 C CA . GLN A 1 111 ? -3.108 -8.473 21.015 1.00 84.06 111 GLN A CA 1
ATOM 891 C C . GLN A 1 111 ? -4.491 -7.821 21.056 1.00 84.06 111 GLN A C 1
ATOM 893 O O . GLN A 1 111 ? -5.368 -8.304 21.766 1.00 84.06 111 GLN A O 1
ATOM 898 N N . LEU A 1 112 ? -4.691 -6.747 20.285 1.00 85.62 112 LEU A N 1
ATOM 899 C CA . LEU A 1 112 ? -5.968 -6.034 20.213 1.00 85.62 112 LEU A CA 1
ATOM 900 C C . LEU A 1 112 ? -7.076 -6.883 19.576 1.00 85.62 112 LEU A C 1
ATOM 902 O O . LEU A 1 112 ? -8.218 -6.800 20.010 1.00 85.62 112 LEU A O 1
ATOM 906 N N . GLU A 1 113 ? -6.751 -7.723 18.591 1.00 86.62 113 GLU A N 1
ATOM 907 C CA . GLU A 1 113 ? -7.715 -8.632 17.956 1.00 86.62 113 GLU A CA 1
ATOM 908 C C . GLU A 1 113 ? -8.252 -9.688 18.929 1.00 86.62 113 GLU A C 1
ATOM 910 O O . GLU A 1 113 ? -9.447 -9.970 18.910 1.00 86.62 113 GLU A O 1
ATOM 915 N N . LYS A 1 114 ? -7.416 -10.205 19.838 1.00 85.38 114 LYS A N 1
ATOM 916 C CA . LYS A 1 114 ? -7.842 -11.176 20.862 1.00 85.38 114 LYS A CA 1
ATOM 917 C C . LYS A 1 114 ? -8.841 -10.601 21.860 1.00 85.38 114 LYS A C 1
ATOM 919 O O . LYS A 1 114 ? -9.757 -11.295 22.280 1.00 85.38 114 LYS A O 1
ATOM 924 N N . ILE A 1 115 ? -8.650 -9.342 22.250 1.00 85.12 115 ILE A N 1
ATOM 925 C CA . ILE A 1 115 ? -9.504 -8.663 23.236 1.00 85.12 115 ILE A CA 1
ATOM 926 C C . ILE A 1 115 ? -10.675 -7.913 22.586 1.00 85.12 115 ILE A C 1
ATOM 928 O O . ILE A 1 115 ? -11.500 -7.340 23.293 1.00 85.12 115 ILE A O 1
ATOM 932 N N . LYS A 1 116 ? -10.771 -7.922 21.249 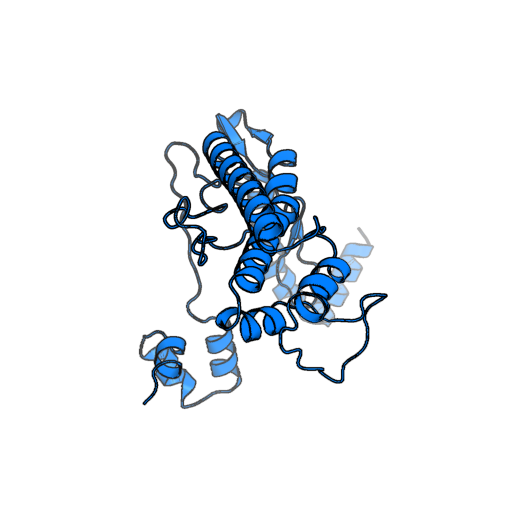1.00 85.44 116 LYS A N 1
ATOM 933 C CA . LYS A 1 116 ? -11.834 -7.251 20.488 1.00 85.44 116 LYS A CA 1
ATOM 934 C C . LYS A 1 116 ? -13.229 -7.789 20.821 1.00 85.44 116 LYS A C 1
ATOM 936 O O . LYS A 1 116 ? -14.183 -7.027 20.780 1.00 85.44 116 LYS A O 1
ATOM 941 N N . SER A 1 117 ? -13.353 -9.072 21.160 1.00 84.44 117 SER A N 1
ATOM 942 C CA . SER A 1 117 ? -14.634 -9.684 21.545 1.00 84.44 117 SER A CA 1
ATOM 943 C C . SER A 1 117 ? -15.121 -9.265 22.934 1.00 84.44 117 SER A C 1
ATOM 945 O O . SER A 1 117 ? -16.302 -9.404 23.230 1.00 84.44 117 SER A O 1
ATOM 947 N N . LEU A 1 118 ? -14.226 -8.762 23.788 1.00 84.50 118 LEU A N 1
ATOM 948 C CA . LEU A 1 118 ? -14.526 -8.444 25.185 1.00 84.50 118 LEU A CA 1
ATOM 949 C C . LEU A 1 118 ? -14.992 -7.000 25.374 1.00 84.50 118 LEU A C 1
ATOM 951 O O . LEU A 1 118 ? -15.704 -6.704 26.328 1.00 84.50 118 LEU A O 1
ATOM 955 N N . HIS A 1 119 ? -14.568 -6.091 24.496 1.00 85.06 119 HIS A N 1
ATOM 956 C CA . HIS A 1 119 ? -14.915 -4.678 24.576 1.00 85.06 119 HIS A CA 1
ATOM 957 C C . HIS A 1 119 ? -14.868 -4.033 23.178 1.00 85.06 119 HIS A C 1
ATOM 959 O O . HIS A 1 119 ? -14.022 -4.417 22.369 1.00 85.06 119 HIS A O 1
ATOM 965 N N . PRO A 1 120 ? -15.696 -3.014 22.878 1.00 85.50 120 PRO A N 1
ATOM 966 C CA . PRO A 1 120 ? -15.661 -2.317 21.583 1.00 85.50 120 PRO A CA 1
ATOM 967 C C . PRO A 1 120 ? -14.382 -1.484 21.350 1.00 85.50 120 PRO A C 1
ATOM 969 O O . PRO A 1 120 ? -13.930 -1.318 20.214 1.00 85.50 120 PRO A O 1
ATOM 972 N N . LEU A 1 121 ? -13.755 -0.977 22.419 1.00 87.19 121 LEU A N 1
ATOM 973 C CA . LEU A 1 121 ? -12.603 -0.055 22.349 1.00 87.19 121 LEU A CA 1
ATOM 974 C C . LEU A 1 121 ? -11.382 -0.588 21.553 1.00 87.19 121 LEU A C 1
ATOM 976 O O . LEU A 1 121 ? -10.878 0.149 20.705 1.00 87.19 121 LEU A O 1
ATOM 980 N N . PRO A 1 122 ? -10.901 -1.837 21.732 1.00 89.00 122 PRO A N 1
ATOM 981 C CA . PRO A 1 122 ? -9.847 -2.413 20.888 1.00 89.00 122 PRO A CA 1
ATOM 982 C C . PRO A 1 122 ? -10.148 -2.364 19.384 1.00 89.00 122 PRO A C 1
ATOM 984 O O . PRO A 1 122 ? -9.252 -2.071 18.589 1.00 89.00 122 PRO A O 1
ATOM 987 N N . GLY A 1 123 ? -11.402 -2.607 18.986 1.00 88.94 123 GLY A N 1
ATOM 988 C CA . GLY A 1 123 ? -11.836 -2.509 17.590 1.00 88.94 123 GLY A CA 1
ATOM 989 C C . GLY A 1 123 ? -11.721 -1.083 17.047 1.00 88.94 123 GLY A C 1
ATOM 990 O O . GLY A 1 123 ? -11.190 -0.880 15.952 1.00 88.94 123 GLY A O 1
ATOM 991 N N . LEU A 1 124 ? -12.137 -0.098 17.847 1.00 89.31 124 LEU A N 1
ATOM 992 C CA . LEU A 1 124 ? -12.016 1.326 17.525 1.00 89.31 124 LEU A CA 1
ATOM 993 C C . LEU A 1 124 ? -10.551 1.764 17.392 1.00 89.31 124 LEU A C 1
ATOM 995 O O . LEU A 1 124 ? -10.196 2.424 16.418 1.00 89.31 124 LEU A O 1
ATOM 999 N N . ILE A 1 125 ? -9.676 1.333 18.306 1.00 90.50 125 ILE A N 1
ATOM 1000 C CA . ILE A 1 125 ? -8.235 1.639 18.260 1.00 90.50 125 ILE A CA 1
ATOM 1001 C C . ILE A 1 125 ? -7.587 1.052 16.999 1.00 90.50 125 ILE A C 1
ATOM 1003 O O . ILE A 1 125 ? -6.771 1.710 16.349 1.00 90.50 125 ILE A O 1
ATOM 1007 N N . LEU A 1 126 ? -7.936 -0.186 16.634 1.00 90.62 126 LEU A N 1
ATOM 1008 C CA . LEU A 1 126 ? -7.437 -0.820 15.412 1.00 90.62 126 LEU A CA 1
ATOM 1009 C C . LEU A 1 126 ? -7.837 -0.028 14.165 1.00 90.62 126 LEU A C 1
ATOM 1011 O O . LEU A 1 126 ? -6.995 0.184 13.288 1.00 90.62 126 LEU A O 1
ATOM 1015 N N . LEU A 1 127 ? -9.091 0.427 14.087 1.00 90.31 127 LEU A N 1
ATOM 1016 C CA . LEU A 1 127 ? -9.558 1.249 12.974 1.00 90.31 127 LEU A CA 1
ATOM 1017 C C . LEU A 1 127 ? -8.869 2.619 12.956 1.00 90.31 127 LEU A C 1
ATOM 1019 O O . LEU A 1 127 ? -8.344 3.007 11.911 1.00 90.31 127 LEU A O 1
ATOM 1023 N N . TRP A 1 128 ? -8.785 3.306 14.100 1.00 92.19 128 TRP A N 1
ATOM 1024 C CA . TRP A 1 128 ? -8.098 4.595 14.209 1.00 92.19 128 TRP A CA 1
ATOM 1025 C C . TRP A 1 128 ? -6.652 4.490 13.725 1.00 92.19 128 TRP A C 1
ATOM 1027 O O . TRP A 1 128 ? -6.223 5.282 12.895 1.00 92.19 128 TRP A O 1
ATOM 1037 N N . ARG A 1 129 ? -5.908 3.451 14.127 1.00 92.44 129 ARG A N 1
ATOM 1038 C CA . ARG A 1 129 ? -4.522 3.243 13.670 1.00 92.44 129 ARG A CA 1
ATOM 1039 C C . ARG A 1 129 ? -4.421 2.990 12.172 1.00 92.44 129 ARG A C 1
ATOM 1041 O O . ARG A 1 129 ? -3.478 3.467 11.538 1.00 92.44 129 ARG A O 1
ATOM 1048 N N . LYS A 1 130 ? -5.370 2.243 11.595 1.00 91.38 130 LYS A N 1
ATOM 1049 C CA . LYS A 1 130 ? -5.430 2.018 10.144 1.00 91.38 130 LYS A CA 1
ATOM 1050 C C . LYS A 1 130 ? -5.628 3.341 9.402 1.00 91.38 130 LYS A C 1
ATOM 1052 O O . LYS A 1 130 ? -4.863 3.604 8.474 1.00 91.38 130 LYS A O 1
ATOM 1057 N N . LEU A 1 131 ? -6.580 4.164 9.845 1.00 92.00 131 LEU A N 1
ATOM 1058 C CA . LEU A 1 131 ? -6.907 5.465 9.255 1.00 92.00 131 LEU A CA 1
ATOM 1059 C C . LEU A 1 131 ? -5.803 6.503 9.467 1.00 92.00 131 LEU A C 1
ATOM 1061 O O . LEU A 1 131 ? -5.366 7.132 8.510 1.00 92.00 131 LEU A O 1
ATOM 1065 N N . HIS A 1 132 ? -5.278 6.625 10.684 1.00 93.06 132 HIS A N 1
ATOM 1066 C CA . HIS A 1 132 ? -4.195 7.548 11.016 1.00 93.06 132 HIS A CA 1
ATOM 1067 C C . HIS A 1 132 ? -2.920 7.218 10.228 1.00 93.06 132 HIS A C 1
ATOM 1069 O O . HIS A 1 132 ? -2.257 8.102 9.689 1.00 93.06 132 HIS A O 1
ATOM 1075 N N . SER A 1 133 ? -2.601 5.927 10.083 1.00 91.56 133 SER A N 1
ATOM 1076 C CA . SER A 1 133 ? -1.503 5.487 9.222 1.00 91.56 133 SER A CA 1
ATOM 1077 C C . SER A 1 133 ? -1.776 5.778 7.744 1.00 91.56 133 SER A C 1
ATOM 1079 O O . SER A 1 133 ? -0.846 6.172 7.050 1.00 91.56 133 SER A O 1
ATOM 1081 N N . ALA A 1 134 ? -3.009 5.620 7.255 1.00 91.19 134 ALA A N 1
ATOM 1082 C CA . ALA A 1 134 ? -3.357 5.985 5.882 1.00 91.19 134 ALA A CA 1
ATOM 1083 C C . ALA A 1 134 ? -3.209 7.499 5.647 1.00 91.19 134 ALA A C 1
ATOM 1085 O O . ALA A 1 134 ? -2.613 7.909 4.654 1.00 91.19 134 ALA A O 1
ATOM 1086 N N . LEU A 1 135 ? -3.652 8.326 6.597 1.00 92.62 135 LEU A N 1
ATOM 1087 C CA . LEU A 1 135 ? -3.499 9.777 6.548 1.00 92.62 135 LEU A CA 1
ATOM 1088 C C . LEU A 1 135 ? -2.015 10.184 6.494 1.00 92.62 135 LEU A C 1
ATOM 1090 O O . LEU A 1 135 ? -1.585 10.897 5.590 1.00 92.62 135 LEU A O 1
ATOM 1094 N N . LYS A 1 136 ? -1.209 9.688 7.437 1.00 91.44 136 LYS A N 1
ATOM 1095 C CA . LYS A 1 136 ? 0.203 10.067 7.568 1.00 91.44 136 LYS A CA 1
ATOM 1096 C C . LYS A 1 136 ? 1.089 9.494 6.461 1.00 91.44 136 LYS A C 1
ATOM 1098 O O . LYS A 1 136 ? 1.962 10.185 5.950 1.00 91.44 136 LYS A O 1
ATOM 1103 N N . CYS A 1 137 ? 0.914 8.217 6.128 1.00 89.12 137 CYS A N 1
ATOM 1104 C CA . CYS A 1 137 ? 1.820 7.509 5.223 1.00 89.12 137 CYS A CA 1
ATOM 1105 C C . CYS A 1 137 ? 1.389 7.568 3.756 1.00 89.12 137 CYS A C 1
ATOM 1107 O O . CYS A 1 137 ? 2.226 7.293 2.906 1.00 89.12 137 CYS A O 1
ATOM 1109 N N . LEU A 1 138 ? 0.123 7.882 3.453 1.00 90.31 138 LEU A N 1
ATOM 1110 C CA . LEU A 1 138 ? -0.396 7.874 2.079 1.00 90.31 138 LEU A CA 1
ATOM 1111 C C . LEU A 1 138 ? -0.961 9.241 1.685 1.00 90.31 138 LEU A C 1
ATOM 1113 O O . LEU A 1 138 ? -0.463 9.840 0.741 1.00 90.31 138 LEU A O 1
ATOM 1117 N N . VAL A 1 139 ? -1.940 9.771 2.427 1.00 92.12 139 VAL A N 1
ATOM 1118 C CA . VAL A 1 139 ? -2.611 11.037 2.069 1.00 92.12 139 VAL A CA 1
ATOM 1119 C C . VAL A 1 139 ? -1.623 12.203 2.043 1.00 92.12 139 VAL A C 1
ATOM 1121 O O . VAL A 1 139 ? -1.536 12.901 1.040 1.00 92.12 139 VAL A O 1
ATOM 1124 N N . GLN A 1 140 ? -0.838 12.391 3.108 1.00 92.38 140 GLN A N 1
ATOM 1125 C CA . GLN A 1 140 ? 0.121 13.499 3.195 1.00 92.38 140 GLN A CA 1
ATOM 1126 C C . GLN A 1 140 ? 1.202 13.463 2.093 1.00 92.38 140 GLN A C 1
ATOM 1128 O O . GLN A 1 140 ? 1.459 14.512 1.502 1.00 92.38 140 GLN A O 1
ATOM 1133 N N . PRO A 1 141 ? 1.848 12.317 1.783 1.00 92.12 141 PRO A N 1
ATOM 1134 C CA . PRO A 1 141 ? 2.757 12.235 0.640 1.00 92.12 141 PRO A CA 1
ATOM 1135 C C . PRO A 1 141 ? 2.078 12.505 -0.702 1.00 92.12 141 PRO A C 1
ATOM 1137 O O . PRO A 1 141 ? 2.614 13.283 -1.486 1.00 92.12 141 PRO A O 1
ATOM 1140 N N . LEU A 1 142 ? 0.898 11.919 -0.948 1.00 93.19 142 LEU A N 1
ATOM 1141 C CA . LEU A 1 142 ? 0.167 12.101 -2.207 1.00 93.19 142 LEU A CA 1
ATOM 1142 C C . LEU A 1 142 ? -0.193 13.568 -2.441 1.00 93.19 142 LEU A C 1
ATOM 1144 O O . LEU A 1 142 ? 0.041 14.089 -3.531 1.00 93.19 142 LEU A O 1
ATOM 1148 N N . ASP A 1 143 ? -0.672 14.247 -1.398 1.00 93.81 143 ASP A N 1
ATOM 1149 C CA . ASP A 1 143 ? -1.047 15.658 -1.453 1.00 93.81 143 ASP A CA 1
ATOM 1150 C C . ASP A 1 143 ? 0.121 16.566 -1.858 1.00 93.81 143 ASP A C 1
ATOM 1152 O O . ASP A 1 143 ? -0.069 17.517 -2.617 1.00 93.81 143 ASP A O 1
ATOM 1156 N N . LYS A 1 144 ? 1.331 16.251 -1.379 1.00 93.38 144 LYS A N 1
ATOM 1157 C CA . LYS A 1 144 ? 2.561 16.991 -1.693 1.00 93.38 144 LYS A CA 1
ATOM 1158 C C . LYS A 1 144 ? 3.113 16.676 -3.079 1.00 93.38 144 LYS A C 1
ATOM 1160 O O . LYS A 1 144 ? 3.743 17.535 -3.680 1.00 93.38 144 LYS A O 1
ATOM 1165 N N . SER A 1 145 ? 2.913 15.451 -3.560 1.00 93.06 145 SER A N 1
ATOM 1166 C CA . SER A 1 145 ? 3.495 14.974 -4.820 1.00 93.06 145 SER A CA 1
ATOM 1167 C C . SER A 1 145 ? 2.644 15.241 -6.063 1.00 93.06 145 SER A C 1
ATOM 1169 O O . SER A 1 145 ? 3.109 14.993 -7.173 1.00 93.06 145 SER A O 1
ATOM 1171 N N . LYS A 1 146 ? 1.395 15.706 -5.912 1.00 93.56 146 LYS A N 1
ATOM 1172 C CA . LYS A 1 146 ? 0.516 15.975 -7.058 1.00 93.56 146 LYS A CA 1
ATOM 1173 C C . LYS A 1 146 ? 1.013 17.180 -7.857 1.00 93.56 146 LYS A C 1
ATOM 1175 O O . LYS A 1 146 ? 1.227 18.257 -7.305 1.00 93.56 146 LYS A O 1
ATOM 1180 N N . VAL A 1 147 ? 1.143 17.010 -9.168 1.00 95.06 147 VAL A N 1
ATOM 1181 C CA . VAL A 1 147 ? 1.606 18.049 -10.098 1.00 95.06 147 VAL A CA 1
ATOM 1182 C C . VAL A 1 147 ? 0.632 18.147 -11.266 1.00 95.06 147 VAL A C 1
ATOM 1184 O O . VAL A 1 147 ? 0.155 17.130 -11.769 1.00 95.06 147 VAL A O 1
ATOM 1187 N N . TRP A 1 148 ? 0.310 19.368 -11.695 1.00 96.00 148 TRP A N 1
ATOM 1188 C CA . TRP A 1 148 ? -0.503 19.586 -12.891 1.00 96.00 148 TRP A CA 1
ATOM 1189 C C . TRP A 1 148 ? 0.320 19.302 -14.153 1.00 96.00 148 TRP A C 1
ATOM 1191 O O . TRP A 1 148 ? 1.414 19.839 -14.313 1.00 96.00 148 TRP A O 1
ATOM 1201 N N . SER A 1 149 ? -0.199 18.461 -15.047 1.00 94.06 149 SER A N 1
ATOM 1202 C CA . SER A 1 149 ? 0.392 18.197 -16.359 1.00 94.06 149 SER A CA 1
ATOM 1203 C C . SER A 1 149 ? -0.384 18.964 -17.424 1.00 94.06 149 SER A C 1
ATOM 1205 O O . SER A 1 149 ? -1.543 18.645 -17.684 1.00 94.06 149 SER A O 1
ATOM 1207 N N . GLU A 1 150 ? 0.257 19.948 -18.057 1.00 92.00 150 GLU A N 1
ATOM 1208 C CA . GLU A 1 150 ? -0.351 20.727 -19.146 1.00 92.00 150 GLU A CA 1
ATOM 1209 C C . GLU A 1 150 ? -0.649 19.851 -20.368 1.00 92.00 150 GLU A C 1
ATOM 1211 O O . GLU A 1 150 ? -1.765 19.863 -20.881 1.00 92.00 150 GLU A O 1
ATOM 1216 N N . GLU A 1 151 ? 0.309 19.007 -20.761 1.00 88.81 151 GLU A N 1
ATOM 1217 C CA . GLU A 1 151 ? 0.200 18.091 -21.907 1.00 88.81 151 GLU A CA 1
ATOM 1218 C C . GLU A 1 151 ? -1.030 17.175 -21.816 1.00 88.81 151 GLU A C 1
ATOM 1220 O O . GLU A 1 151 ? -1.662 16.864 -22.823 1.00 88.81 151 GLU A O 1
ATOM 1225 N N . ARG A 1 152 ? -1.383 16.744 -20.600 1.00 87.56 152 ARG A N 1
ATOM 1226 C CA . ARG A 1 152 ? -2.483 15.799 -20.350 1.00 87.56 152 ARG A CA 1
ATOM 1227 C C . ARG A 1 152 ? -3.701 16.448 -19.698 1.00 87.56 152 ARG A C 1
ATOM 1229 O O . ARG A 1 152 ? -4.664 15.743 -19.412 1.00 87.56 152 ARG A O 1
ATOM 1236 N N . SER A 1 153 ? 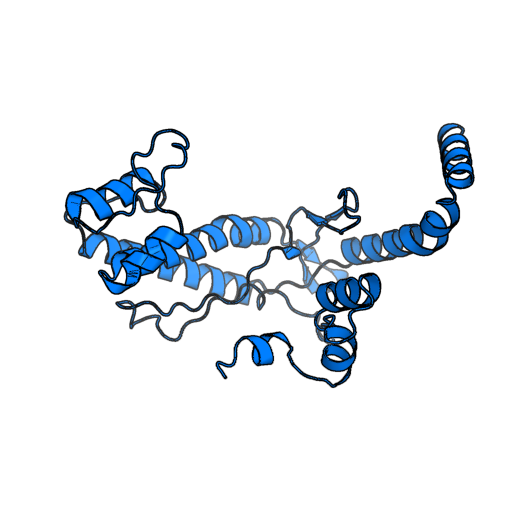-3.646 17.759 -19.450 1.00 92.12 153 SER A N 1
ATOM 1237 C CA . SER A 1 153 ? -4.707 18.557 -18.821 1.00 92.12 153 SER A CA 1
ATOM 1238 C C . SER A 1 153 ? -5.293 17.914 -17.553 1.00 92.12 153 SER A C 1
ATOM 1240 O O . SER A 1 153 ? -6.506 17.900 -17.351 1.00 92.12 153 SER A O 1
ATOM 1242 N N . MET A 1 154 ? -4.436 17.335 -16.703 1.00 95.19 154 MET A N 1
ATOM 1243 C CA . MET A 1 154 ? -4.849 16.690 -15.451 1.00 95.19 154 MET A CA 1
ATOM 1244 C C . MET A 1 154 ? -3.725 16.669 -14.408 1.00 95.19 154 MET A C 1
ATOM 1246 O O . MET A 1 154 ? -2.543 16.781 -14.744 1.00 95.19 154 MET A O 1
ATOM 1250 N N . TYR A 1 155 ? -4.078 16.437 -13.141 1.00 96.75 155 TYR A N 1
ATOM 1251 C CA . TYR A 1 155 ? -3.088 16.157 -12.101 1.00 96.75 155 TYR A CA 1
ATOM 1252 C C . TYR A 1 155 ? -2.490 14.762 -12.263 1.00 96.75 155 TYR A C 1
ATOM 1254 O O . TYR A 1 155 ? -3.176 13.801 -12.624 1.00 96.75 155 TYR A O 1
ATOM 1262 N N . ARG A 1 156 ? -1.192 14.655 -11.983 1.00 95.62 156 ARG A N 1
ATOM 1263 C CA . ARG A 1 156 ? -0.435 13.409 -12.030 1.00 95.62 156 ARG A CA 1
ATOM 1264 C C . ARG A 1 156 ? 0.512 13.300 -10.843 1.00 95.62 156 ARG A C 1
ATOM 1266 O O . ARG A 1 156 ? 0.904 14.304 -10.249 1.00 95.62 156 ARG A O 1
ATOM 1273 N N . ILE A 1 157 ? 0.861 12.065 -10.514 1.00 95.69 157 ILE A N 1
ATOM 1274 C CA . ILE A 1 157 ? 1.866 11.710 -9.516 1.00 95.69 157 ILE A CA 1
ATOM 1275 C C . ILE A 1 157 ? 3.027 11.061 -10.255 1.00 95.69 157 ILE A C 1
ATOM 1277 O O . ILE A 1 157 ? 2.828 10.105 -11.006 1.00 95.69 157 ILE A O 1
ATOM 1281 N N . TYR A 1 158 ? 4.228 11.575 -10.034 1.00 94.88 158 TYR A N 1
ATOM 1282 C CA . TYR A 1 158 ? 5.456 11.015 -10.579 1.00 94.88 158 TYR A CA 1
ATOM 1283 C C . TYR A 1 158 ? 6.201 10.334 -9.439 1.00 94.88 158 TYR A C 1
ATOM 1285 O O . TYR A 1 158 ? 6.365 10.927 -8.379 1.00 94.88 158 TYR A O 1
ATOM 1293 N N . SER A 1 159 ? 6.598 9.083 -9.646 1.00 93.44 159 SER A N 1
ATOM 1294 C CA . SER A 1 159 ? 7.323 8.282 -8.661 1.00 93.44 159 SER A CA 1
ATOM 1295 C C . SER A 1 159 ? 8.602 7.779 -9.291 1.00 93.44 159 SER A C 1
ATOM 1297 O O . SER A 1 159 ? 8.572 7.344 -10.437 1.00 93.44 159 SER A O 1
ATOM 1299 N N . THR A 1 160 ? 9.685 7.766 -8.525 1.00 92.75 160 THR A N 1
ATOM 1300 C CA . THR A 1 160 ? 10.987 7.266 -8.978 1.00 92.75 160 THR A CA 1
ATOM 1301 C C . THR A 1 160 ? 11.100 5.775 -8.690 1.00 92.75 160 THR A C 1
ATOM 1303 O O . THR A 1 160 ? 10.815 5.326 -7.576 1.00 92.75 160 THR A O 1
ATOM 1306 N N . CYS A 1 161 ? 11.535 4.997 -9.673 1.00 91.75 161 CYS A N 1
ATOM 1307 C CA . CYS A 1 161 ? 11.746 3.562 -9.585 1.00 91.75 161 CYS A CA 1
ATOM 1308 C C . CYS A 1 161 ? 13.216 3.253 -9.263 1.00 91.75 161 CYS A C 1
ATOM 1310 O O . CYS A 1 161 ? 14.143 3.805 -9.847 1.00 91.75 161 CYS A O 1
ATOM 1312 N N . SER A 1 162 ? 13.447 2.323 -8.339 1.00 87.75 162 SER A N 1
ATOM 1313 C CA . SER A 1 162 ? 14.776 1.825 -7.984 1.00 87.75 162 SER A CA 1
ATOM 1314 C C . SER A 1 162 ? 14.827 0.308 -8.097 1.00 87.75 162 SER A C 1
ATOM 1316 O O . SER A 1 162 ? 13.897 -0.394 -7.704 1.00 87.75 162 SER A O 1
ATOM 1318 N N . ILE A 1 163 ? 15.943 -0.196 -8.621 1.00 86.31 163 ILE A N 1
ATOM 1319 C CA . ILE A 1 163 ? 16.224 -1.630 -8.794 1.00 86.31 163 ILE A CA 1
ATOM 1320 C C . ILE A 1 163 ? 17.253 -2.157 -7.779 1.00 86.31 163 ILE A C 1
ATOM 1322 O O . ILE A 1 163 ? 17.719 -3.284 -7.882 1.00 86.31 163 ILE A O 1
ATOM 1326 N N . GLN A 1 164 ? 17.625 -1.357 -6.774 1.00 82.06 164 GLN A N 1
ATOM 1327 C CA . GLN A 1 164 ? 18.726 -1.661 -5.844 1.00 82.06 164 GLN A CA 1
ATOM 1328 C C . GLN A 1 164 ? 18.362 -2.653 -4.722 1.00 82.06 164 GLN A C 1
ATOM 1330 O O . GLN A 1 164 ? 19.022 -2.688 -3.682 1.00 82.06 164 GLN A O 1
ATOM 1335 N N . THR A 1 165 ? 17.308 -3.455 -4.879 1.00 84.25 165 THR A N 1
ATOM 1336 C CA . THR A 1 165 ? 16.956 -4.448 -3.857 1.00 84.25 165 THR A CA 1
ATOM 1337 C C . THR A 1 165 ? 17.775 -5.723 -4.028 1.00 84.25 165 THR A C 1
ATOM 1339 O O . THR A 1 165 ? 18.035 -6.172 -5.141 1.00 84.25 165 THR A O 1
ATOM 1342 N N . ALA A 1 166 ? 18.132 -6.367 -2.914 1.00 82.19 166 ALA A N 1
ATOM 1343 C CA . ALA A 1 166 ? 18.890 -7.622 -2.933 1.00 82.19 166 ALA A CA 1
ATOM 1344 C C . ALA A 1 166 ? 18.176 -8.761 -3.689 1.00 82.19 166 ALA A C 1
ATOM 1346 O O . ALA A 1 166 ? 18.821 -9.696 -4.147 1.00 82.19 166 ALA A O 1
ATOM 1347 N N . THR A 1 167 ? 16.846 -8.686 -3.813 1.00 85.12 167 THR A N 1
ATOM 1348 C CA . THR A 1 167 ? 16.020 -9.681 -4.510 1.00 85.12 167 THR A CA 1
ATOM 1349 C C . THR A 1 167 ? 15.776 -9.353 -5.986 1.00 85.12 167 THR A C 1
ATOM 1351 O O . THR A 1 167 ? 15.047 -10.095 -6.633 1.00 85.12 167 THR A O 1
ATOM 1354 N N . GLY A 1 168 ? 16.273 -8.221 -6.502 1.00 83.75 168 GLY A N 1
ATOM 1355 C CA . GLY A 1 168 ? 15.961 -7.749 -7.861 1.00 83.75 168 GLY A CA 1
ATOM 1356 C C . GLY A 1 168 ? 14.528 -7.220 -8.042 1.00 83.75 168 GLY A C 1
ATOM 1357 O O . GLY A 1 168 ? 14.074 -7.006 -9.160 1.00 83.75 168 GLY A O 1
ATOM 1358 N N . ARG A 1 169 ? 13.789 -6.997 -6.947 1.00 89.00 169 ARG A N 1
ATOM 1359 C CA . ARG A 1 169 ? 12.462 -6.360 -6.978 1.00 89.00 169 ARG A CA 1
ATOM 1360 C C . ARG A 1 169 ? 12.602 -4.853 -7.203 1.00 89.00 169 ARG A C 1
ATOM 1362 O O . ARG A 1 169 ? 13.530 -4.229 -6.688 1.00 89.00 169 ARG A O 1
ATOM 1369 N N . ILE A 1 170 ? 11.631 -4.271 -7.897 1.00 90.88 170 ILE A N 1
ATOM 1370 C CA . ILE A 1 170 ? 11.540 -2.823 -8.108 1.00 90.88 170 ILE A CA 1
ATOM 1371 C C . ILE A 1 170 ? 10.895 -2.185 -6.881 1.00 90.88 170 ILE A C 1
ATOM 1373 O O . ILE A 1 170 ? 9.873 -2.676 -6.394 1.00 90.88 170 ILE A O 1
ATOM 1377 N N . THR A 1 171 ? 11.440 -1.068 -6.419 1.00 91.19 171 THR A N 1
ATOM 1378 C CA . THR A 1 171 ? 10.818 -0.213 -5.404 1.00 91.19 171 THR A CA 1
ATOM 1379 C C . THR A 1 171 ? 10.480 1.148 -5.983 1.00 91.19 171 THR A C 1
ATOM 1381 O O . THR A 1 171 ? 11.203 1.661 -6.830 1.00 91.19 171 THR A O 1
ATOM 1384 N N . MET A 1 172 ? 9.384 1.745 -5.521 1.00 91.69 172 MET A N 1
ATOM 1385 C CA . MET A 1 172 ? 9.009 3.114 -5.882 1.00 91.69 172 MET A CA 1
ATOM 1386 C C . MET A 1 172 ? 9.215 4.065 -4.706 1.00 91.69 172 MET A C 1
ATOM 1388 O O . MET A 1 172 ? 8.945 3.715 -3.553 1.00 91.69 172 MET A O 1
ATOM 1392 N N . HIS A 1 173 ? 9.656 5.282 -4.999 1.00 89.56 173 HIS A N 1
ATOM 1393 C CA . HIS A 1 173 ? 9.902 6.334 -4.021 1.00 89.56 173 HIS A CA 1
ATOM 1394 C C . HIS A 1 173 ? 9.266 7.653 -4.478 1.00 89.56 173 HIS A C 1
ATOM 1396 O O . HIS A 1 173 ? 9.058 7.873 -5.666 1.00 89.56 173 HIS A O 1
ATOM 1402 N N . GLU A 1 174 ? 8.949 8.509 -3.501 1.00 85.00 174 GLU A N 1
ATOM 1403 C CA . GLU A 1 174 ? 8.531 9.906 -3.716 1.00 85.00 174 GLU A CA 1
ATOM 1404 C C . GLU A 1 174 ? 7.316 10.133 -4.650 1.00 85.00 174 GLU A C 1
ATOM 1406 O O . GLU A 1 174 ? 7.422 10.930 -5.570 1.00 85.00 174 GLU A O 1
ATOM 1411 N N . PRO A 1 175 ? 6.127 9.536 -4.409 1.00 89.62 175 PRO A N 1
ATOM 1412 C CA . PRO A 1 175 ? 5.739 8.656 -3.306 1.00 89.62 175 PRO A CA 1
ATOM 1413 C C . PRO A 1 175 ? 5.816 7.165 -3.679 1.00 89.62 175 PRO A C 1
ATOM 1415 O O . PRO A 1 175 ? 5.834 6.789 -4.847 1.00 89.62 175 PRO A O 1
ATOM 1418 N N . ASN A 1 176 ? 5.799 6.282 -2.673 1.00 90.25 176 ASN A N 1
ATOM 1419 C CA . ASN A 1 176 ? 5.754 4.838 -2.915 1.00 90.25 176 ASN A CA 1
ATOM 1420 C C . ASN A 1 176 ? 4.322 4.359 -3.224 1.00 90.25 176 ASN A C 1
ATOM 1422 O O . ASN A 1 176 ? 3.567 3.979 -2.320 1.00 90.25 176 ASN A O 1
ATOM 1426 N N . LEU A 1 177 ? 3.980 4.315 -4.514 1.00 90.88 177 LEU A N 1
ATOM 1427 C CA . LEU A 1 177 ? 2.671 3.863 -4.999 1.00 90.88 177 LEU A CA 1
ATOM 1428 C C . LEU A 1 177 ? 2.417 2.357 -4.808 1.00 90.88 177 LEU A C 1
ATOM 1430 O O . LEU A 1 177 ? 1.268 1.920 -4.807 1.00 90.88 177 LEU A O 1
ATOM 1434 N N . GLN A 1 178 ? 3.452 1.553 -4.550 1.00 90.44 178 GLN A N 1
ATOM 1435 C CA . GLN A 1 178 ? 3.298 0.118 -4.272 1.00 90.44 178 GLN A CA 1
ATOM 1436 C C . GLN A 1 178 ? 2.670 -0.136 -2.893 1.00 90.44 178 GLN A C 1
ATOM 1438 O O . GLN A 1 178 ? 2.121 -1.206 -2.637 1.00 90.44 178 GLN A O 1
ATOM 1443 N N . THR A 1 179 ? 2.733 0.850 -1.992 1.00 86.38 179 THR A N 1
ATOM 1444 C CA . THR A 1 179 ? 2.214 0.735 -0.619 1.00 86.38 179 THR A CA 1
ATOM 1445 C C . THR A 1 179 ? 0.777 1.227 -0.456 1.00 86.38 179 THR A C 1
ATOM 1447 O O . THR A 1 179 ? 0.237 1.171 0.654 1.00 86.38 179 THR A O 1
ATOM 1450 N N . ILE A 1 180 ? 0.130 1.682 -1.540 1.00 87.25 180 ILE A N 1
ATOM 1451 C CA . ILE A 1 180 ? -1.265 2.126 -1.498 1.00 87.25 180 ILE A CA 1
ATOM 1452 C C . ILE A 1 180 ? -2.144 0.953 -1.054 1.00 87.25 180 ILE A C 1
ATOM 1454 O O . ILE A 1 180 ? -2.296 -0.075 -1.733 1.00 87.25 180 ILE A O 1
ATOM 1458 N N . ARG A 1 181 ? -2.717 1.108 0.142 1.00 81.44 181 ARG A N 1
ATOM 1459 C CA . ARG A 1 181 ? -3.505 0.062 0.790 1.00 81.44 181 ARG A CA 1
ATOM 1460 C C . ARG A 1 181 ? -4.751 -0.277 -0.021 1.00 81.44 181 ARG A C 1
ATOM 1462 O O . ARG A 1 181 ? -5.231 0.509 -0.834 1.00 81.44 181 ARG A O 1
ATOM 1469 N N . LYS A 1 182 ? -5.248 -1.492 0.204 1.00 82.38 182 LYS A N 1
ATOM 1470 C CA . LYS A 1 182 ? -6.600 -1.880 -0.203 1.00 82.38 182 LYS A CA 1
ATOM 1471 C C . LYS A 1 182 ? -7.631 -1.114 0.630 1.00 82.38 182 LYS A C 1
ATOM 1473 O O . LYS A 1 182 ? -7.289 -0.497 1.642 1.00 82.38 182 LYS A O 1
ATOM 1478 N N . ASP A 1 183 ? -8.871 -1.194 0.183 1.00 88.81 183 ASP A N 1
ATOM 1479 C CA . ASP A 1 183 ? -10.020 -0.517 0.763 1.00 88.81 183 ASP A CA 1
ATOM 1480 C C . ASP A 1 183 ? -10.141 -0.750 2.275 1.00 88.81 183 ASP A C 1
ATOM 1482 O O . ASP A 1 183 ? -9.978 -1.865 2.780 1.00 88.81 183 ASP A O 1
ATOM 1486 N N . ILE A 1 184 ? -10.422 0.326 3.009 1.00 84.44 184 ILE A N 1
ATOM 1487 C CA . ILE A 1 184 ? -10.642 0.298 4.453 1.00 84.44 184 ILE A CA 1
ATOM 1488 C C . ILE A 1 184 ? -12.143 0.444 4.681 1.00 84.44 184 ILE A C 1
ATOM 1490 O O . ILE A 1 184 ? -12.702 1.534 4.558 1.00 84.44 184 ILE A O 1
ATOM 1494 N N . ALA A 1 185 ? -12.794 -0.663 5.029 1.00 83.81 185 ALA A N 1
ATOM 1495 C CA . ALA A 1 185 ? -14.179 -0.636 5.477 1.00 83.81 185 ALA A CA 1
ATOM 1496 C C . ALA A 1 185 ? -14.274 0.062 6.841 1.00 83.81 185 ALA A C 1
ATOM 1498 O O . ALA A 1 185 ? -13.547 -0.295 7.773 1.00 83.81 185 ALA A O 1
ATOM 1499 N N . LEU A 1 186 ? -15.198 1.013 6.980 1.00 80.12 186 LEU A N 1
ATOM 1500 C CA . LEU A 1 186 ? -15.438 1.739 8.234 1.00 80.12 186 LEU A CA 1
ATOM 1501 C C . LEU A 1 186 ? -16.428 1.015 9.167 1.00 80.12 186 LEU A C 1
ATOM 1503 O O . LEU A 1 186 ? -17.035 1.619 10.047 1.00 80.12 186 LEU A O 1
ATOM 1507 N N . LYS A 1 187 ? -16.551 -0.308 9.004 1.00 73.44 187 LYS A N 1
ATOM 1508 C CA . LYS A 1 187 ? -17.417 -1.182 9.804 1.00 73.44 187 LYS A CA 1
ATOM 1509 C C . LYS A 1 187 ? -16.753 -1.534 11.131 1.00 73.44 187 LYS A C 1
ATOM 1511 O O . LYS A 1 187 ? -15.865 -2.387 11.176 1.00 73.44 187 LYS A O 1
ATOM 1516 N N . VAL A 1 188 ? -17.194 -0.895 12.212 1.00 67.31 188 VAL A N 1
ATOM 1517 C CA . VAL A 1 188 ? -16.830 -1.263 13.589 1.00 67.31 188 VAL A CA 1
ATOM 1518 C C . VAL A 1 188 ? -18.048 -1.134 14.497 1.00 67.31 188 VAL A C 1
ATOM 1520 O O . VAL A 1 188 ? -18.841 -0.200 14.360 1.00 67.31 188 VAL A O 1
ATOM 1523 N N . ASP A 1 189 ? -18.172 -2.067 15.440 1.00 60.97 189 ASP A N 1
ATOM 1524 C CA . ASP A 1 189 ? -19.214 -2.064 16.465 1.00 60.97 189 ASP A CA 1
ATOM 1525 C C . ASP A 1 189 ? -19.211 -0.734 17.232 1.00 60.97 189 ASP A C 1
ATOM 1527 O O . ASP A 1 189 ? -18.184 -0.286 17.748 1.00 60.97 189 ASP A O 1
ATOM 1531 N N . GLY A 1 19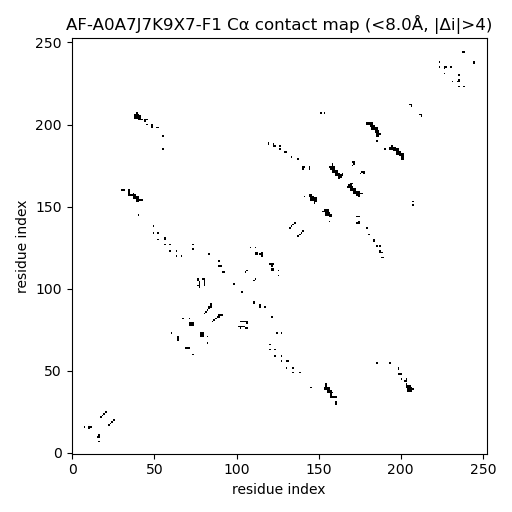0 ? -20.367 -0.068 17.261 1.00 59.38 190 GLY A N 1
ATOM 1532 C CA . GLY A 1 190 ? -20.535 1.258 17.858 1.00 59.38 190 GLY A CA 1
ATOM 1533 C C . GLY A 1 190 ? -20.426 2.437 16.882 1.00 59.38 190 GLY A C 1
ATOM 1534 O O . GLY A 1 190 ? -20.656 3.567 17.303 1.00 59.38 190 GLY A O 1
ATOM 1535 N N . LEU A 1 191 ? -20.137 2.225 15.590 1.00 64.81 191 LEU A N 1
ATOM 1536 C CA . LEU A 1 191 ? -20.104 3.248 14.524 1.00 64.81 191 LEU A CA 1
ATOM 1537 C C . LEU A 1 191 ? -21.201 3.036 13.461 1.00 64.81 191 LEU A C 1
ATOM 1539 O O . LEU A 1 191 ? -20.912 2.920 12.274 1.00 64.81 191 LEU A O 1
ATOM 1543 N N . SER A 1 192 ? -22.472 3.024 13.876 1.00 62.94 192 SER A N 1
ATOM 1544 C CA . SER A 1 192 ? -23.623 2.887 12.961 1.00 62.94 192 SER A CA 1
ATOM 1545 C C . SER A 1 192 ? -23.653 3.959 11.860 1.00 62.94 192 SER A C 1
ATOM 1547 O O . SER A 1 192 ? -23.904 3.637 10.703 1.00 62.94 192 SER A O 1
AT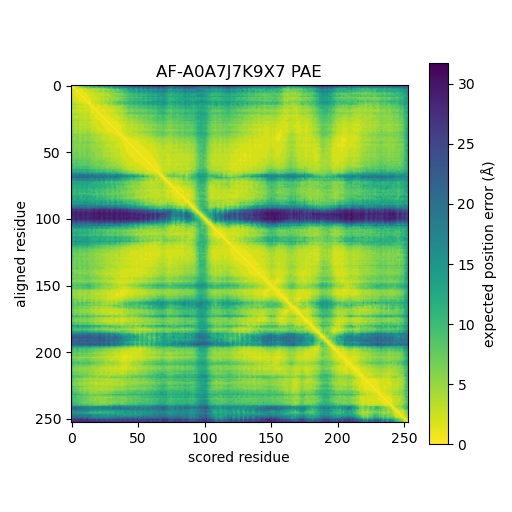OM 1549 N N . GLU A 1 193 ? -23.303 5.202 12.195 1.00 63.41 193 GLU A N 1
ATOM 1550 C CA . GLU A 1 193 ? -23.333 6.367 11.291 1.00 63.41 193 GLU A CA 1
ATOM 1551 C C . GLU A 1 193 ? -22.386 6.278 10.078 1.00 63.41 193 GLU A C 1
ATOM 1553 O O . GLU A 1 193 ? -22.646 6.915 9.064 1.00 63.41 193 GLU A O 1
ATOM 1558 N N . LEU A 1 194 ? -21.306 5.486 10.147 1.00 65.75 194 LEU A N 1
ATOM 1559 C CA . LEU A 1 194 ? -20.355 5.287 9.035 1.00 65.75 194 LEU A CA 1
ATOM 1560 C C . LEU A 1 194 ? -20.318 3.842 8.526 1.00 65.75 194 LEU A C 1
ATOM 1562 O O . LEU A 1 194 ? -19.444 3.490 7.732 1.00 65.75 194 LEU A O 1
ATOM 1566 N N . SER A 1 195 ? -21.254 3.004 8.971 1.00 60.50 195 SER A N 1
ATOM 1567 C CA . SER A 1 195 ? -21.179 1.554 8.782 1.00 60.50 195 SER A CA 1
ATOM 1568 C C . SER A 1 195 ? -21.175 1.105 7.313 1.00 60.50 195 SER A C 1
ATOM 1570 O O . SER A 1 195 ? -20.594 0.067 7.022 1.00 60.50 195 SER A O 1
ATOM 1572 N N . ASP A 1 196 ? -21.669 1.905 6.366 1.00 70.00 196 ASP A N 1
ATOM 1573 C CA . ASP A 1 196 ? -21.621 1.573 4.930 1.00 70.00 196 ASP A CA 1
ATOM 1574 C C . ASP A 1 196 ? -20.541 2.317 4.132 1.00 70.00 196 ASP A C 1
ATOM 1576 O O . ASP A 1 196 ? -20.395 2.121 2.926 1.00 70.00 196 ASP A O 1
ATOM 1580 N N . SER A 1 197 ? -19.730 3.146 4.791 1.00 79.56 197 SER A N 1
ATOM 1581 C CA . SER A 1 197 ? -18.671 3.899 4.119 1.00 79.56 197 SER A CA 1
ATOM 1582 C C . SER A 1 197 ? -17.384 3.084 3.964 1.00 79.56 197 SER A C 1
ATOM 1584 O O . SER A 1 197 ? -16.930 2.384 4.875 1.00 79.56 197 SER A O 1
ATOM 1586 N N . VAL A 1 198 ? -16.753 3.223 2.799 1.00 87.06 198 VAL A N 1
ATOM 1587 C CA . VAL A 1 198 ? -15.471 2.594 2.468 1.00 87.06 198 VAL A CA 1
ATOM 1588 C C . VAL A 1 198 ? -14.490 3.672 2.032 1.00 87.06 198 VAL A C 1
ATOM 1590 O O . VAL A 1 198 ? -14.773 4.450 1.120 1.00 87.06 198 VAL A O 1
ATOM 1593 N N . VAL A 1 199 ? -13.321 3.699 2.673 1.00 87.94 199 VAL A N 1
ATOM 1594 C CA . VAL A 1 199 ? -12.196 4.520 2.221 1.00 87.94 199 VAL A CA 1
ATOM 1595 C C . VAL A 1 199 ? -11.430 3.735 1.170 1.00 87.94 199 VAL A C 1
ATOM 1597 O O . VAL A 1 199 ? -10.828 2.708 1.491 1.00 87.94 199 VAL A O 1
ATOM 1600 N N . SER A 1 200 ? -11.398 4.238 -0.062 1.00 91.81 200 SER A N 1
ATOM 1601 C CA . SER A 1 200 ? -10.569 3.673 -1.126 1.00 91.81 200 SER A CA 1
ATOM 1602 C C . SER A 1 200 ? -9.628 4.731 -1.674 1.00 91.81 200 SER A C 1
ATOM 1604 O O . SER A 1 200 ? -9.977 5.532 -2.537 1.00 91.81 200 SER A O 1
ATOM 1606 N N . LEU A 1 201 ? -8.389 4.712 -1.181 1.00 90.56 201 LEU A N 1
ATOM 1607 C CA . LEU A 1 201 ? -7.330 5.574 -1.707 1.00 90.56 201 LEU A CA 1
ATOM 1608 C C . LEU A 1 201 ? -6.826 5.115 -3.081 1.00 90.56 201 LEU A C 1
ATOM 1610 O O . LEU A 1 201 ? -6.002 5.798 -3.668 1.00 90.56 201 LEU A O 1
ATOM 1614 N N . ARG A 1 202 ? -7.283 3.968 -3.599 1.00 92.62 202 ARG A N 1
ATOM 1615 C CA . ARG A 1 202 ? -6.960 3.523 -4.961 1.00 92.62 202 ARG A CA 1
ATOM 1616 C C . ARG A 1 202 ? -7.797 4.253 -6.006 1.00 92.62 202 ARG A C 1
ATOM 1618 O O . ARG A 1 202 ? -7.293 4.517 -7.088 1.00 92.62 202 ARG A O 1
ATOM 1625 N N . ASN A 1 203 ? -9.017 4.652 -5.647 1.00 91.88 203 ASN A N 1
ATOM 1626 C CA . ASN A 1 203 ? -9.936 5.355 -6.544 1.00 91.88 203 ASN A CA 1
ATOM 1627 C C . ASN A 1 203 ? -9.492 6.784 -6.881 1.00 91.88 203 ASN A C 1
ATOM 1629 O O . ASN A 1 203 ? -9.997 7.369 -7.829 1.00 91.88 203 ASN A O 1
ATOM 1633 N N . VAL A 1 204 ? -8.530 7.341 -6.137 1.00 94.44 204 VAL A N 1
ATOM 1634 C CA . VAL A 1 204 ? -7.931 8.646 -6.463 1.00 94.44 204 VAL A CA 1
ATOM 1635 C C . VAL A 1 204 ? -7.053 8.570 -7.714 1.00 94.44 204 VAL A C 1
ATOM 1637 O O . VAL A 1 204 ? -6.707 9.598 -8.285 1.00 94.44 204 VAL A O 1
ATOM 1640 N N . PHE A 1 205 ? -6.653 7.367 -8.127 1.00 95.06 205 PHE A N 1
ATOM 1641 C CA . PHE A 1 205 ? -5.845 7.155 -9.315 1.00 95.06 205 PHE A CA 1
ATOM 1642 C C . PHE A 1 205 ? -6.752 6.859 -10.504 1.00 95.06 205 PHE A C 1
ATOM 1644 O O . PHE A 1 205 ? -7.538 5.914 -10.478 1.00 95.06 205 PHE A O 1
ATOM 1651 N N . THR A 1 206 ? -6.628 7.660 -11.558 1.00 95.25 206 THR A N 1
ATOM 1652 C CA . THR A 1 206 ? -7.543 7.618 -12.704 1.00 95.25 206 THR A CA 1
ATOM 1653 C C . THR A 1 206 ? -6.797 7.687 -14.032 1.00 95.25 206 THR A C 1
ATOM 1655 O O . THR A 1 206 ? -5.663 8.169 -14.109 1.00 95.25 206 THR A O 1
ATOM 1658 N N . ALA A 1 207 ? -7.428 7.176 -15.087 1.00 95.00 207 ALA A N 1
ATOM 1659 C CA . ALA A 1 207 ? -6.920 7.302 -16.445 1.00 95.00 207 ALA A CA 1
ATOM 1660 C C . ALA A 1 207 ? -7.135 8.726 -16.982 1.00 95.00 207 ALA A C 1
ATOM 1662 O O . ALA A 1 207 ? -8.032 9.452 -16.556 1.00 95.00 207 ALA A O 1
ATOM 1663 N N . SER A 1 208 ? -6.310 9.121 -17.951 1.00 91.38 208 SER A N 1
ATOM 1664 C CA . SER A 1 208 ? -6.547 10.339 -18.731 1.00 91.38 208 SER A CA 1
ATOM 1665 C C . SER A 1 208 ? -7.813 10.202 -19.582 1.00 91.38 208 SER A C 1
ATOM 1667 O O . SER A 1 208 ? -8.245 9.093 -19.896 1.00 91.38 208 SER A O 1
ATOM 1669 N N . GLN A 1 209 ? -8.398 11.329 -19.988 1.00 89.69 209 GLN A N 1
ATOM 1670 C CA . GLN A 1 209 ? -9.595 11.329 -20.829 1.00 89.69 209 GLN A CA 1
ATOM 1671 C C . GLN A 1 209 ? -9.378 10.504 -22.110 1.00 89.69 209 GLN A C 1
ATOM 1673 O O . GLN A 1 209 ? -8.379 10.679 -22.804 1.00 89.69 209 GLN A O 1
ATOM 1678 N N . GLY A 1 210 ? -10.315 9.600 -22.410 1.00 92.25 210 GLY A N 1
ATOM 1679 C CA . GLY A 1 210 ? -10.231 8.688 -23.558 1.00 92.25 210 GLY A CA 1
ATOM 1680 C C . GLY A 1 210 ? -9.415 7.412 -23.314 1.00 92.25 210 GLY A C 1
ATOM 1681 O O . GLY A 1 210 ? -9.344 6.569 -24.204 1.00 92.25 210 GLY A O 1
ATOM 1682 N N . TYR A 1 211 ? -8.842 7.236 -22.121 1.00 93.31 211 TYR A N 1
ATOM 1683 C CA . TYR A 1 211 ? -8.091 6.044 -21.729 1.00 93.31 211 TYR A CA 1
ATOM 1684 C C . TYR A 1 211 ? -8.795 5.286 -20.601 1.00 93.31 211 TYR A C 1
ATOM 1686 O O . TYR A 1 211 ? -9.653 5.817 -19.899 1.00 93.31 211 TYR A O 1
ATOM 1694 N N . THR A 1 212 ? -8.390 4.033 -20.403 1.00 95.00 212 THR A N 1
ATOM 1695 C CA . THR A 1 212 ? -8.803 3.206 -19.265 1.00 95.00 212 THR A CA 1
ATOM 1696 C C . THR A 1 212 ? -7.581 2.586 -18.596 1.00 95.00 212 THR A C 1
ATOM 1698 O O . THR A 1 212 ? -6.547 2.390 -19.239 1.00 95.00 212 THR A O 1
ATOM 1701 N N . LEU A 1 213 ? -7.685 2.287 -17.300 1.00 94.69 213 LEU A N 1
ATOM 1702 C CA . LEU A 1 213 ? -6.642 1.568 -16.576 1.00 94.69 213 LEU A CA 1
ATOM 1703 C C . LEU A 1 213 ? -6.819 0.065 -16.796 1.00 94.69 213 LEU A C 1
ATOM 1705 O O . LEU A 1 213 ? -7.858 -0.502 -16.464 1.00 94.69 213 LEU A O 1
ATOM 1709 N N . LEU A 1 214 ? -5.779 -0.581 -17.320 1.00 95.00 214 LEU A N 1
ATOM 1710 C CA . LEU A 1 214 ? -5.694 -2.033 -17.434 1.00 95.00 214 LEU A CA 1
ATOM 1711 C C . LEU A 1 214 ? -4.754 -2.565 -16.351 1.00 95.00 214 LEU A C 1
ATOM 1713 O O . LEU A 1 214 ? -3.628 -2.090 -16.210 1.00 95.00 214 LEU A O 1
ATOM 1717 N N . SER A 1 215 ? -5.209 -3.567 -15.603 1.00 92.81 215 SER A N 1
ATOM 1718 C CA . SER A 1 215 ? -4.394 -4.274 -14.617 1.00 92.81 215 SER A CA 1
ATOM 1719 C C . SER A 1 215 ? -4.264 -5.738 -15.020 1.00 92.81 215 SER A C 1
ATOM 1721 O O . SER A 1 215 ? -5.254 -6.375 -15.376 1.00 92.81 215 SER A O 1
ATOM 1723 N N . ALA A 1 216 ? -3.040 -6.257 -14.961 1.00 93.81 216 ALA A N 1
ATOM 1724 C CA . ALA A 1 216 ? -2.728 -7.666 -15.144 1.00 93.81 216 ALA A CA 1
ATOM 1725 C C . ALA A 1 216 ? -1.983 -8.153 -13.898 1.00 93.81 216 ALA A C 1
ATOM 1727 O O . ALA A 1 216 ? -0.974 -7.563 -13.513 1.00 93.81 216 ALA A O 1
ATOM 1728 N N . ASP A 1 217 ? -2.499 -9.205 -13.267 1.00 90.88 217 ASP A N 1
ATOM 1729 C CA . ASP A 1 217 ? -1.916 -9.811 -12.071 1.00 90.88 217 ASP A CA 1
ATOM 1730 C C . ASP A 1 217 ? -1.572 -11.276 -12.353 1.00 90.88 217 ASP A C 1
ATOM 1732 O O . ASP A 1 217 ? -2.306 -11.981 -13.053 1.00 90.88 217 ASP A O 1
ATOM 1736 N N . TYR A 1 218 ? -0.447 -11.741 -11.817 1.00 89.88 218 TYR A N 1
ATOM 1737 C CA . TYR A 1 218 ? -0.050 -13.133 -11.957 1.00 89.88 218 TYR A CA 1
ATOM 1738 C C . TYR A 1 218 ? -0.750 -13.990 -10.904 1.00 89.88 218 TYR A C 1
ATOM 1740 O O . TYR A 1 218 ? -0.517 -13.861 -9.701 1.00 89.88 218 TYR A O 1
ATOM 1748 N N . SER A 1 219 ? -1.543 -14.955 -11.366 1.00 87.50 219 SER A N 1
ATOM 1749 C CA . SER A 1 219 ? -2.241 -15.899 -10.493 1.00 87.50 219 SER A CA 1
ATOM 1750 C C . SER A 1 219 ? -1.245 -16.814 -9.763 1.00 87.50 219 SER A C 1
ATOM 1752 O O . SER A 1 219 ? -0.704 -17.758 -10.344 1.00 87.50 219 SER A O 1
ATOM 1754 N N . GLN A 1 220 ? -1.012 -16.527 -8.477 1.00 87.81 220 GLN A N 1
ATOM 1755 C CA . GLN A 1 220 ? -0.169 -17.308 -7.558 1.00 87.81 220 GLN A CA 1
ATOM 1756 C C . GLN A 1 220 ? 1.275 -17.535 -8.055 1.00 87.81 220 GLN A C 1
ATOM 1758 O O . GLN A 1 220 ? 1.815 -18.633 -7.921 1.00 87.81 220 GLN A O 1
ATOM 1763 N N . LEU A 1 221 ? 1.920 -16.498 -8.609 1.00 90.81 221 LEU A N 1
ATOM 1764 C CA . LEU A 1 221 ? 3.268 -16.596 -9.193 1.00 90.81 221 LEU A CA 1
ATOM 1765 C C . LEU A 1 221 ? 4.294 -17.267 -8.269 1.00 90.81 221 LEU A C 1
ATOM 1767 O O . LEU A 1 221 ? 4.967 -18.204 -8.685 1.00 90.81 221 LEU A O 1
ATOM 1771 N N . GLU A 1 222 ? 4.409 -16.807 -7.020 1.00 91.06 222 GLU A N 1
ATOM 1772 C CA . GLU A 1 222 ? 5.425 -17.318 -6.088 1.00 91.06 222 GLU A CA 1
ATOM 1773 C C . GLU A 1 222 ? 5.220 -18.810 -5.783 1.00 91.06 222 GLU A C 1
ATOM 1775 O O . GLU A 1 222 ? 6.180 -19.578 -5.776 1.00 91.06 222 GLU A O 1
ATOM 1780 N N . LEU A 1 223 ? 3.965 -19.246 -5.623 1.00 90.69 223 LEU A N 1
ATOM 1781 C CA . LEU A 1 223 ? 3.636 -20.653 -5.394 1.00 90.69 223 LEU A CA 1
ATOM 1782 C C . LEU A 1 223 ? 3.938 -21.507 -6.632 1.00 90.69 223 LEU A C 1
ATOM 1784 O O . LEU A 1 223 ? 4.460 -22.613 -6.497 1.00 90.69 223 LEU A O 1
ATOM 1788 N N . ARG A 1 224 ? 3.678 -20.986 -7.837 1.00 91.75 224 ARG A N 1
ATOM 1789 C CA . ARG A 1 224 ? 4.040 -21.654 -9.098 1.00 91.75 224 ARG A CA 1
ATOM 1790 C C . ARG A 1 224 ? 5.552 -21.799 -9.251 1.00 91.75 224 ARG A C 1
ATOM 1792 O O . ARG A 1 224 ? 6.010 -22.879 -9.613 1.00 91.75 224 ARG A O 1
ATOM 1799 N N . ILE A 1 225 ? 6.321 -20.757 -8.928 1.00 93.12 225 ILE A N 1
ATOM 1800 C CA . ILE A 1 225 ? 7.791 -20.800 -8.956 1.00 93.12 225 ILE A CA 1
ATOM 1801 C C . ILE A 1 225 ? 8.306 -21.863 -7.982 1.00 93.12 225 ILE A C 1
ATOM 1803 O O . ILE A 1 225 ? 9.100 -22.712 -8.378 1.00 93.12 225 ILE A O 1
ATOM 1807 N N . ILE A 1 226 ? 7.833 -21.860 -6.731 1.00 93.94 226 ILE A N 1
ATOM 1808 C CA . ILE A 1 226 ? 8.263 -22.840 -5.722 1.00 93.94 226 ILE A CA 1
ATOM 1809 C C . ILE A 1 226 ? 7.893 -24.261 -6.151 1.00 93.94 226 ILE A C 1
ATOM 1811 O O . ILE A 1 226 ? 8.740 -25.146 -6.086 1.00 93.94 226 ILE A O 1
ATOM 1815 N N . SER A 1 227 ? 6.670 -24.473 -6.640 1.00 92.19 227 SER A N 1
ATOM 1816 C CA . SER A 1 227 ? 6.207 -25.795 -7.087 1.00 92.19 227 SER A CA 1
ATOM 1817 C C . SER A 1 227 ? 7.046 -26.323 -8.250 1.00 92.19 227 SER A C 1
ATOM 1819 O O . SER A 1 227 ? 7.400 -27.498 -8.267 1.00 92.19 227 SER A O 1
ATOM 1821 N N . HIS A 1 228 ? 7.417 -25.449 -9.191 1.00 94.12 228 HIS A N 1
ATOM 1822 C CA . HIS A 1 228 ? 8.302 -25.791 -10.301 1.00 94.12 228 HIS A CA 1
ATOM 1823 C C . HIS A 1 228 ? 9.715 -26.150 -9.822 1.00 94.12 228 HIS A C 1
ATOM 1825 O O . HIS A 1 228 ? 10.236 -27.199 -10.191 1.00 94.12 228 HIS A O 1
ATOM 1831 N N . LEU A 1 229 ? 10.318 -25.320 -8.963 1.00 95.25 229 LEU A N 1
ATOM 1832 C CA . LEU A 1 229 ? 11.666 -25.558 -8.433 1.00 95.25 229 LEU A CA 1
ATOM 1833 C C . LEU A 1 229 ? 11.740 -26.823 -7.567 1.00 95.25 229 LEU A C 1
ATOM 1835 O O . LEU A 1 229 ? 12.737 -27.536 -7.612 1.00 95.25 229 LEU A O 1
ATOM 1839 N N . ALA A 1 230 ? 10.687 -27.109 -6.799 1.00 95.38 230 ALA A N 1
ATOM 1840 C CA . ALA A 1 230 ? 10.581 -28.309 -5.974 1.00 95.38 230 ALA A CA 1
ATOM 1841 C C . ALA A 1 230 ? 10.191 -29.563 -6.774 1.00 95.38 230 ALA A C 1
ATOM 1843 O O . ALA A 1 230 ? 10.291 -30.665 -6.242 1.00 95.38 230 ALA A O 1
ATOM 1844 N N . SER A 1 231 ? 9.750 -29.411 -8.031 1.00 93.94 231 SER A N 1
ATOM 1845 C CA . SER A 1 231 ? 9.153 -30.492 -8.831 1.00 93.94 231 SER A CA 1
ATOM 1846 C C . SER A 1 231 ? 8.032 -31.227 -8.079 1.00 93.94 231 SER A C 1
ATOM 1848 O O . SER A 1 231 ? 7.942 -32.454 -8.109 1.00 93.94 231 SER A O 1
ATOM 1850 N N . ASP A 1 232 ? 7.192 -30.467 -7.372 1.00 93.00 232 ASP A N 1
ATOM 1851 C CA . ASP A 1 232 ? 6.171 -31.018 -6.481 1.00 93.00 232 ASP A CA 1
ATOM 1852 C C . ASP A 1 232 ? 5.042 -31.685 -7.284 1.00 93.00 232 ASP A C 1
ATOM 1854 O O . ASP A 1 232 ? 4.303 -31.037 -8.033 1.00 93.00 232 ASP A O 1
ATOM 1858 N N . SER A 1 233 ? 4.908 -33.002 -7.125 1.00 91.56 233 SER A N 1
ATOM 1859 C CA . SER A 1 233 ? 3.957 -33.828 -7.873 1.00 91.56 233 SER A CA 1
ATOM 1860 C C . SER A 1 233 ? 2.495 -33.608 -7.482 1.00 91.56 233 SER A C 1
ATOM 1862 O O . SER A 1 233 ? 1.610 -34.061 -8.204 1.00 91.56 233 SER A O 1
ATOM 1864 N N . VAL A 1 234 ? 2.227 -32.912 -6.375 1.00 89.06 234 VAL A N 1
ATOM 1865 C CA . VAL A 1 234 ? 0.879 -32.594 -5.892 1.00 89.06 234 VAL A CA 1
ATOM 1866 C C . VAL A 1 234 ? 0.495 -31.178 -6.308 1.00 89.06 234 VAL A C 1
ATOM 1868 O O . VAL A 1 234 ? -0.566 -30.965 -6.898 1.00 89.06 234 VAL A O 1
ATOM 1871 N N . LEU A 1 235 ? 1.367 -30.202 -6.050 1.00 87.94 235 LEU A N 1
ATOM 1872 C CA . LEU A 1 235 ? 1.090 -28.793 -6.309 1.00 87.94 235 LEU A CA 1
ATOM 1873 C C . LEU A 1 235 ? 1.082 -28.464 -7.801 1.00 87.94 235 LEU A C 1
ATOM 1875 O O . LEU A 1 235 ? 0.279 -27.633 -8.220 1.00 87.94 235 LEU A O 1
ATOM 1879 N N . ILE A 1 236 ? 1.926 -29.103 -8.621 1.00 91.06 236 ILE A N 1
ATOM 1880 C CA . ILE A 1 236 ? 1.965 -28.820 -10.063 1.00 91.06 236 ILE A CA 1
ATOM 1881 C C . ILE A 1 236 ? 0.628 -29.179 -10.739 1.00 91.06 236 ILE A C 1
ATOM 1883 O O . ILE A 1 236 ? 0.051 -28.294 -11.378 1.00 91.06 236 ILE A O 1
ATOM 1887 N N . PRO A 1 237 ? 0.083 -30.410 -10.607 1.00 90.06 237 PRO A N 1
ATOM 1888 C CA . PRO A 1 237 ? -1.232 -30.724 -11.161 1.00 90.06 237 PRO A CA 1
ATOM 1889 C C . PRO A 1 237 ? -2.337 -29.839 -10.584 1.00 90.06 237 PRO A C 1
ATOM 1891 O O . PRO A 1 237 ? -3.173 -29.357 -11.343 1.00 90.06 237 PRO A O 1
ATOM 1894 N N . LEU A 1 238 ? -2.309 -29.564 -9.276 1.00 87.56 238 LEU A N 1
ATOM 1895 C CA . LEU A 1 238 ? -3.311 -28.731 -8.608 1.00 87.56 238 LEU A CA 1
ATOM 1896 C C . LEU A 1 238 ? -3.340 -27.297 -9.164 1.00 87.56 238 LEU A C 1
ATOM 1898 O O . LEU A 1 238 ? -4.399 -26.773 -9.495 1.00 87.56 238 LEU A O 1
ATOM 1902 N N . LEU A 1 239 ? -2.174 -26.672 -9.344 1.00 88.44 239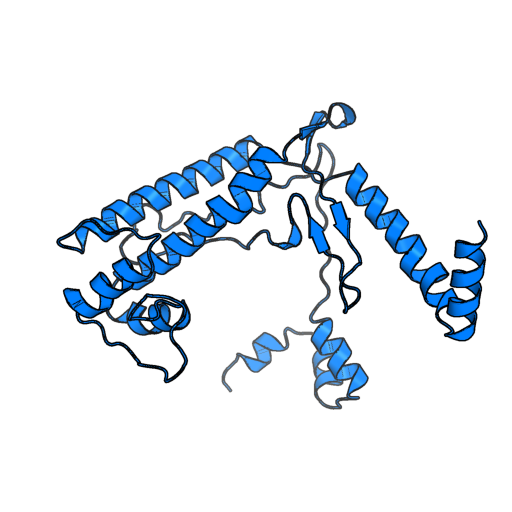 LEU A N 1
ATOM 1903 C CA . LEU A 1 239 ? -2.056 -25.323 -9.910 1.00 88.44 239 LEU A CA 1
ATOM 1904 C C . LEU A 1 239 ? -2.407 -25.265 -11.405 1.00 88.44 239 LEU A C 1
ATOM 1906 O O . LEU A 1 239 ? -2.737 -24.186 -11.911 1.00 88.44 239 LEU A O 1
ATOM 1910 N N . ASN A 1 240 ? -2.305 -26.389 -12.117 1.00 89.44 240 ASN A N 1
ATOM 1911 C CA . ASN A 1 240 ? -2.658 -26.506 -13.532 1.00 89.44 240 ASN A CA 1
ATOM 1912 C C . ASN A 1 240 ? -4.136 -26.852 -13.753 1.00 89.44 240 ASN A C 1
ATOM 1914 O O . ASN A 1 240 ? -4.674 -26.509 -14.801 1.00 89.44 240 ASN A O 1
ATOM 1918 N N . ALA A 1 241 ? -4.796 -27.485 -12.779 1.00 85.88 241 ALA A N 1
ATOM 1919 C CA . ALA A 1 241 ? -6.212 -27.848 -12.850 1.00 85.88 241 ALA A CA 1
ATOM 1920 C C . ALA A 1 241 ? -7.149 -26.628 -12.929 1.00 85.88 241 ALA A C 1
ATOM 1922 O O . ALA A 1 241 ? -8.293 -26.758 -13.357 1.00 85.88 241 ALA A O 1
ATOM 1923 N N . GLY A 1 242 ? -6.648 -25.439 -12.579 1.00 76.50 242 GLY A N 1
ATOM 1924 C CA . GLY A 1 242 ? -7.427 -24.208 -12.542 1.00 76.50 242 GLY A CA 1
ATOM 1925 C C . GLY A 1 242 ? -8.243 -24.120 -11.254 1.00 76.50 242 GLY A C 1
ATOM 1926 O O . GLY A 1 242 ? -8.910 -25.063 -10.851 1.00 76.50 242 GLY A O 1
ATOM 1927 N N . GLY A 1 243 ? -8.158 -22.980 -10.574 1.00 71.06 243 GLY A N 1
ATOM 1928 C CA . GLY A 1 243 ? -8.776 -22.796 -9.264 1.00 71.06 243 GLY A CA 1
ATOM 1929 C C . GLY A 1 243 ? -7.974 -21.845 -8.387 1.00 71.06 243 GLY A C 1
ATOM 1930 O O . GLY A 1 243 ? -6.864 -21.434 -8.730 1.00 71.06 243 GLY A O 1
ATOM 1931 N N . ASP A 1 244 ? -8.557 -21.476 -7.253 1.00 74.69 244 ASP A N 1
ATOM 1932 C CA . ASP A 1 244 ? -7.864 -20.714 -6.222 1.00 74.69 244 ASP A CA 1
ATOM 1933 C C . ASP A 1 244 ? -7.415 -21.687 -5.134 1.00 74.69 244 ASP A C 1
ATOM 1935 O O . ASP A 1 244 ? -8.176 -22.006 -4.224 1.00 74.69 244 ASP A O 1
ATOM 1939 N N . VAL A 1 245 ? -6.166 -22.146 -5.233 1.00 76.06 245 VAL A N 1
ATOM 1940 C CA . VAL A 1 245 ? -5.570 -23.116 -4.297 1.00 76.06 245 VAL A CA 1
ATOM 1941 C C . VAL A 1 245 ? -5.711 -22.665 -2.837 1.00 76.06 245 VAL A C 1
ATOM 1943 O O . VAL A 1 245 ? -5.841 -23.492 -1.938 1.00 76.06 245 VAL A O 1
ATOM 1946 N N . PHE A 1 246 ? -5.746 -21.355 -2.573 1.00 79.69 246 PHE A N 1
ATOM 1947 C CA . PHE A 1 246 ? -5.959 -20.850 -1.218 1.00 79.69 246 PHE A CA 1
ATOM 1948 C C . PHE A 1 246 ? -7.391 -21.065 -0.721 1.00 79.69 246 PHE A C 1
ATOM 1950 O O . PHE A 1 246 ? -7.576 -21.267 0.477 1.00 79.69 246 PHE A O 1
ATOM 1957 N N . LYS A 1 247 ? -8.397 -21.052 -1.603 1.00 78.06 247 LYS A N 1
ATOM 1958 C CA . LYS A 1 247 ? -9.777 -21.410 -1.240 1.00 78.06 247 LYS A CA 1
ATOM 1959 C C . LYS A 1 247 ? -9.914 -22.898 -0.959 1.00 78.06 247 LYS A C 1
ATOM 1961 O O . LYS A 1 247 ? -10.613 -23.256 -0.015 1.00 78.06 247 LYS A O 1
ATOM 1966 N N . ASP A 1 248 ? -9.224 -23.735 -1.724 1.00 74.38 248 ASP A N 1
ATOM 1967 C CA . ASP A 1 248 ? -9.255 -25.185 -1.526 1.00 74.38 248 ASP A CA 1
ATOM 1968 C C . ASP A 1 248 ? -8.612 -25.570 -0.185 1.00 74.38 248 ASP A C 1
ATOM 1970 O O . ASP A 1 248 ? -9.145 -26.401 0.539 1.00 74.38 248 ASP A O 1
ATOM 1974 N N . ILE A 1 249 ? -7.525 -24.891 0.207 1.00 71.88 249 ILE A N 1
ATOM 1975 C CA . ILE A 1 249 ? -6.883 -25.073 1.522 1.00 71.88 249 ILE A CA 1
ATOM 1976 C C . ILE A 1 249 ? -7.726 -24.476 2.663 1.00 71.88 249 ILE A C 1
ATOM 1978 O O . ILE A 1 249 ? -7.723 -25.000 3.775 1.00 71.88 249 ILE A O 1
ATOM 1982 N N . ALA A 1 250 ? -8.413 -23.354 2.425 1.00 72.00 250 ALA A N 1
ATOM 1983 C CA . ALA A 1 250 ? -9.222 -22.679 3.443 1.00 72.00 250 ALA A CA 1
ATOM 1984 C C . ALA A 1 250 ? -10.600 -23.321 3.664 1.00 72.00 250 ALA A C 1
ATOM 1986 O O . ALA A 1 250 ? -11.256 -23.004 4.657 1.00 72.00 250 ALA A O 1
ATOM 1987 N N . SER A 1 251 ? -11.048 -24.189 2.756 1.00 56.00 251 SER A N 1
ATOM 1988 C CA . SER A 1 251 ? -12.284 -24.946 2.920 1.00 56.00 251 SER A CA 1
ATOM 1989 C C . SER A 1 251 ? -12.034 -26.064 3.935 1.00 56.00 251 SER A C 1
ATOM 1991 O O . SER A 1 251 ? -11.209 -26.938 3.671 1.00 56.00 251 SER A O 1
ATOM 1993 N N . PRO A 1 252 ? -12.683 -26.046 5.114 1.00 47.94 252 PRO A N 1
ATOM 1994 C CA . PRO A 1 252 ? -12.592 -27.173 6.025 1.00 47.94 252 PRO A CA 1
ATOM 1995 C C . PRO A 1 252 ? -13.248 -28.374 5.336 1.00 47.94 252 PRO A C 1
ATOM 1997 O O . PRO A 1 252 ? -14.411 -28.292 4.938 1.00 47.94 252 PRO A O 1
ATOM 2000 N N . GLY A 1 253 ? -12.477 -29.444 5.141 1.00 47.75 253 GLY A N 1
ATOM 2001 C CA . GLY A 1 253 ? -13.032 -30.765 4.845 1.00 47.75 253 GLY A CA 1
ATOM 2002 C C . GLY A 1 253 ? -13.871 -31.291 6.001 1.00 47.75 253 GLY A C 1
ATOM 2003 O O . GLY A 1 253 ? -13.630 -30.858 7.154 1.00 47.75 253 GLY A O 1
#

Mean predicted aligned error: 8.22 Å

Secondary structure (DSSP, 8-state):
-HHHHHHHHHHHHTT-HHHIIIIIHHHHHHHHHHHHH-EEE-HHHHHHHHHHHHHHHHHHHHHHHHSSSS---TT-HHHHHHIIIIIS-------S----TT-SS---HHHHHHHTTT-HHHHHHHHHHHHHHHIIIIIHHHHHHEEEETTTTEEEE--EEE---TT---EEESS-GGG-PPPEE---TT-GGGTT-EE-TTTTB-PPTT--------TTHHHHHHHHHHT-TTHHHHHHS-S-HHHHHHS--

InterPro domains:
  IPR001098 DNA-directed DNA polymerase, family A, palm domain [PF00476] (46-251)
  IPR002298 DNA polymerase A [PR00868] (156-178)
  IPR002298 DNA polymerase A [PR00868] (212-235)
  IPR002298 DNA polymerase A [PTHR10133] (6-251)
  IPR043502 DNA/RNA polymerase superfamily [SSF56672] (16-251)

Nearest PDB structures (foldseek):
  8e23-assembly1_A  TM=9.609E-01  e=5.836E-17  Homo sapiens
  8gd7-assembly1_A  TM=9.416E-01  e=7.846E-17  Homo sapiens
  7zx0-assembly5_EEE  TM=9.615E-01  e=5.215E-16  Homo sapiens
  7zx0-assembly3_CCC  TM=9.580E-01  e=7.012E-16  Homo sapiens
  7zx1-assembly6_FFF  TM=9.577E-01  e=1.514E-15  Homo sapiens

Organism: Bugula neritina (NCBI:txid10212)

Radius of gyration: 24.33 Å; Cα contacts (8 Å, |Δi|>4): 241; chains: 1; bounding box: 61×55×58 Å

Solvent-accessible surface area (backbone at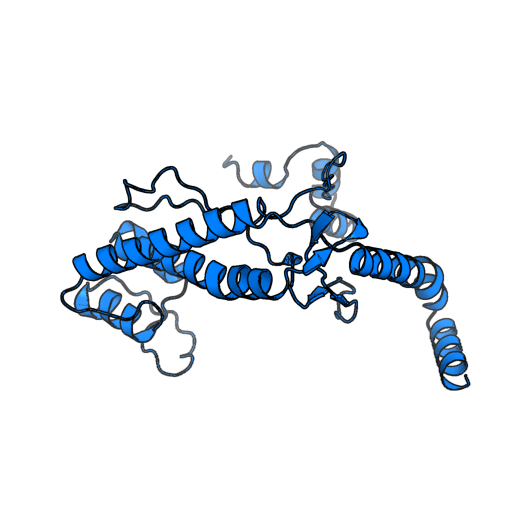oms only — not comparable to full-atom values): 15147 Å² total; per-residue (Å²): 1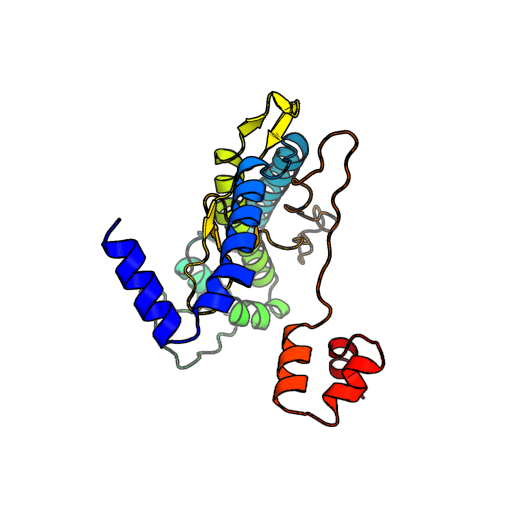15,69,69,59,55,56,50,52,50,54,27,52,77,69,67,43,44,60,54,42,63,72,47,51,50,58,48,50,56,53,50,55,48,51,38,74,69,37,43,36,39,40,65,68,54,40,50,52,50,51,49,52,49,52,54,49,46,53,51,48,51,55,52,55,42,70,78,39,99,56,85,73,51,88,87,40,58,48,49,46,34,44,48,46,48,66,74,64,60,45,89,77,85,82,70,95,75,76,82,68,84,94,38,99,49,82,74,46,69,75,56,33,61,71,45,32,85,80,39,57,62,41,50,49,52,54,50,46,52,55,49,52,46,43,44,64,73,43,49,53,48,51,69,73,44,56,40,80,35,76,96,70,73,41,37,27,38,47,36,50,76,41,64,87,42,98,82,66,50,77,44,51,38,70,48,47,71,87,69,65,60,76,70,44,71,46,63,48,82,91,36,76,93,42,44,87,44,66,45,51,80,58,73,22,52,43,58,54,92,98,55,76,83,85,85,87,81,74,86,60,50,69,60,53,52,51,27,60,77,66,63,35,83,63,55,46,57,54,71,68,69,63,79,59,68,68,56,64,69,68,48,82,127